Protein AF-A0A819Q2Z8-F1 (afdb_monomer)

Solvent-accessible surface area (backbone atoms only — not comparable to full-atom values): 13669 Å² total; per-residue (Å²): 112,43,66,60,49,43,52,52,51,58,62,72,62,67,62,58,60,47,64,43,64,76,42,29,62,69,57,49,57,57,50,68,69,34,66,70,43,68,73,42,39,45,66,75,62,92,80,49,81,81,29,48,102,70,32,27,73,42,46,36,38,30,67,89,55,54,68,78,45,76,47,77,45,77,41,90,79,49,89,82,66,32,40,43,40,34,36,34,31,49,78,53,101,86,43,43,37,34,43,30,28,36,47,38,52,61,76,99,30,67,70,51,32,48,54,48,50,53,49,49,50,66,59,60,54,72,56,96,39,33,31,38,45,32,34,40,53,52,52,29,77,84,41,75,61,38,56,62,50,46,70,75,37,78,72,49,42,56,48,61,55,74,75,62,37,86,88,55,80,63,62,22,31,35,31,82,78,38,61,63,52,29,88,83,44,99,59,88,50,73,31,26,28,55,48,49,34,40,32,54,91,52,54,41,78,80,46,73,46,80,36,65,84,56,59,74,44,91,51,82,92,66,34,42,38,49,50,80,50,37,47,78,52,73,42,72,45,72,57,127

Structure (mmCIF, N/CA/C/O backbone):
data_AF-A0A819Q2Z8-F1
#
_entry.id   AF-A0A819Q2Z8-F1
#
loop_
_atom_site.group_PDB
_atom_site.id
_atom_site.type_symbol
_atom_site.label_atom_id
_atom_site.label_alt_id
_atom_site.label_comp_id
_atom_site.label_asym_id
_atom_site.label_entity_id
_atom_site.label_seq_id
_atom_site.pdbx_PDB_ins_code
_atom_site.Cartn_x
_atom_site.Cartn_y
_atom_site.Cartn_z
_atom_site.occupancy
_atom_site.B_iso_or_equiv
_atom_site.auth_seq_id
_atom_site.auth_comp_id
_atom_site.auth_asym_id
_atom_site.auth_atom_id
_atom_site.pdbx_PDB_model_num
ATOM 1 N N . MET A 1 1 ? 14.757 15.906 -8.107 1.00 72.94 1 MET A N 1
ATOM 2 C CA . MET A 1 1 ? 14.926 14.488 -7.705 1.00 72.94 1 MET A CA 1
ATOM 3 C C . MET A 1 1 ? 13.555 13.879 -7.450 1.00 72.94 1 MET A C 1
ATOM 5 O O . MET A 1 1 ? 12.712 14.580 -6.901 1.00 72.94 1 MET A O 1
ATOM 9 N N . ARG A 1 2 ? 13.335 12.612 -7.832 1.00 88.56 2 ARG A N 1
ATOM 10 C CA . ARG A 1 2 ? 12.035 11.915 -7.713 1.00 88.56 2 ARG A CA 1
ATOM 11 C C . ARG A 1 2 ? 11.457 11.926 -6.293 1.00 88.56 2 ARG A C 1
ATOM 13 O O . ARG A 1 2 ? 10.280 12.223 -6.122 1.00 88.56 2 ARG A O 1
ATOM 20 N N . SER A 1 3 ? 12.306 11.726 -5.281 1.00 90.50 3 SER A N 1
ATOM 21 C CA . SER A 1 3 ? 11.916 11.754 -3.864 1.00 90.50 3 SER A CA 1
ATOM 22 C C . SER A 1 3 ? 11.240 13.065 -3.448 1.00 90.50 3 SER A C 1
ATOM 24 O O . SER A 1 3 ? 10.231 13.030 -2.757 1.00 90.50 3 SER A O 1
ATOM 26 N N . ASN A 1 4 ? 11.711 14.220 -3.930 1.00 91.31 4 ASN A N 1
ATOM 27 C CA . ASN A 1 4 ? 11.082 15.509 -3.610 1.00 91.31 4 ASN A CA 1
ATOM 28 C C . ASN A 1 4 ? 9.662 15.618 -4.182 1.00 91.31 4 ASN A C 1
ATOM 30 O O . ASN A 1 4 ? 8.782 16.180 -3.534 1.00 91.31 4 ASN A O 1
ATOM 34 N N . SER A 1 5 ? 9.434 15.088 -5.388 1.00 93.38 5 SER A N 1
ATOM 35 C CA . SER A 1 5 ? 8.095 15.070 -5.977 1.00 93.38 5 SER A CA 1
ATOM 36 C C . SER A 1 5 ? 7.171 14.131 -5.206 1.00 93.38 5 SER A C 1
ATOM 38 O O . SER A 1 5 ? 6.073 14.546 -4.838 1.00 93.38 5 SER A O 1
ATOM 40 N N . LEU A 1 6 ? 7.656 12.931 -4.858 1.00 95.56 6 LEU A N 1
ATOM 41 C CA . LEU A 1 6 ? 6.947 12.005 -3.975 1.00 95.56 6 LEU A CA 1
ATOM 42 C C . LEU A 1 6 ? 6.542 12.701 -2.669 1.00 95.56 6 LEU A C 1
ATOM 44 O O . LEU A 1 6 ? 5.364 12.733 -2.339 1.00 95.56 6 LEU A O 1
ATOM 48 N N . PHE A 1 7 ? 7.478 13.334 -1.956 1.00 96.81 7 PHE A N 1
ATOM 49 C CA . PHE A 1 7 ? 7.171 14.019 -0.695 1.00 96.81 7 PHE A CA 1
ATOM 50 C C . PHE A 1 7 ? 6.174 15.167 -0.873 1.00 96.81 7 PHE A C 1
ATOM 52 O O . PHE A 1 7 ? 5.318 15.363 -0.014 1.00 96.81 7 PHE A O 1
ATOM 59 N N . GLY A 1 8 ? 6.233 15.891 -1.994 1.00 96.50 8 GLY A N 1
ATOM 60 C CA . GLY A 1 8 ? 5.242 16.907 -2.343 1.00 96.50 8 GLY A CA 1
ATOM 61 C C . GLY A 1 8 ? 3.836 16.329 -2.526 1.00 96.50 8 GLY A C 1
ATOM 62 O O . GLY A 1 8 ? 2.875 16.910 -2.026 1.00 96.50 8 GLY A O 1
ATOM 63 N N . ILE A 1 9 ? 3.717 15.177 -3.193 1.00 96.81 9 ILE A N 1
ATOM 64 C CA . ILE A 1 9 ? 2.448 14.453 -3.366 1.00 96.81 9 ILE A CA 1
ATOM 65 C C . ILE A 1 9 ? 1.923 13.971 -2.013 1.00 96.81 9 ILE A C 1
ATOM 67 O O . ILE A 1 9 ? 0.775 14.253 -1.674 1.00 96.81 9 ILE A O 1
ATOM 71 N N . LEU A 1 10 ? 2.770 13.319 -1.207 1.00 97.56 10 LEU A N 1
ATOM 72 C CA . LEU A 1 10 ? 2.393 12.850 0.129 1.00 97.56 10 LEU A CA 1
ATOM 73 C C . LEU A 1 10 ? 1.911 14.012 1.000 1.00 97.56 10 LEU A C 1
ATOM 75 O O . LEU A 1 10 ? 0.863 13.911 1.635 1.00 97.56 10 LEU A O 1
ATOM 79 N N . ASN A 1 11 ? 2.627 15.141 0.978 1.00 97.62 11 ASN A N 1
ATOM 80 C CA . ASN A 1 11 ? 2.269 16.304 1.776 1.00 97.62 11 ASN A CA 1
ATOM 81 C C . ASN A 1 11 ? 0.889 16.863 1.390 1.00 97.62 11 ASN A C 1
ATOM 83 O O . ASN A 1 11 ? 0.047 17.052 2.269 1.00 97.62 11 ASN A O 1
ATOM 87 N N . LYS A 1 12 ? 0.657 17.060 0.082 1.00 97.06 12 LYS A N 1
ATOM 88 C CA . LYS A 1 12 ? -0.600 17.579 -0.484 1.00 97.06 12 LYS A CA 1
ATOM 89 C C . LYS A 1 12 ? -1.784 16.624 -0.343 1.00 97.06 12 LYS A C 1
ATOM 91 O O . LYS A 1 12 ? -2.914 17.088 -0.365 1.00 97.06 12 LYS A O 1
ATOM 96 N N . SER A 1 13 ? -1.540 15.317 -0.237 1.00 95.81 13 SER A N 1
ATOM 97 C CA . SER A 1 13 ? -2.615 14.325 -0.112 1.00 95.81 13 SER A CA 1
ATOM 98 C C . SER A 1 13 ? -3.400 14.448 1.195 1.00 95.81 13 SER A C 1
ATOM 100 O O . SER A 1 13 ? -4.538 13.997 1.256 1.00 95.81 13 SER A O 1
ATOM 102 N N . GLU A 1 14 ? -2.770 14.999 2.243 1.00 95.19 14 GLU A N 1
ATOM 103 C CA . GLU A 1 14 ? -3.307 15.088 3.610 1.00 95.19 14 GLU A CA 1
ATOM 104 C C . GLU A 1 14 ? -3.855 13.761 4.174 1.00 95.19 14 GLU A C 1
ATOM 106 O O . GLU A 1 14 ? -4.620 13.747 5.141 1.00 95.19 14 GLU A O 1
ATOM 111 N N . ALA A 1 15 ? -3.441 12.626 3.599 1.00 97.94 15 ALA A N 1
ATOM 112 C CA . ALA A 1 15 ? -3.937 11.308 3.962 1.00 97.94 15 ALA A CA 1
ATOM 113 C C . ALA A 1 15 ? -3.597 10.977 5.419 1.00 97.94 15 ALA A C 1
ATOM 115 O O . ALA A 1 15 ? -2.467 11.168 5.865 1.00 97.94 15 ALA A O 1
ATOM 116 N N . GLN A 1 16 ? -4.552 10.442 6.179 1.00 97.69 16 GLN A N 1
ATOM 117 C CA . GLN A 1 16 ? -4.312 10.116 7.589 1.00 97.69 16 GLN A CA 1
ATOM 118 C C . GLN A 1 16 ? -3.457 8.858 7.773 1.00 97.69 16 GLN A C 1
ATOM 120 O O . GLN A 1 16 ? -2.830 8.705 8.816 1.00 97.69 16 GLN A O 1
ATOM 125 N N . VAL A 1 17 ? -3.422 7.969 6.782 1.00 98.56 17 VAL A N 1
ATOM 126 C CA . VAL A 1 17 ? -2.586 6.766 6.773 1.00 98.56 17 VAL A CA 1
ATOM 127 C C . VAL A 1 17 ? -2.004 6.604 5.374 1.00 98.56 17 VAL A C 1
ATOM 129 O O . VAL A 1 17 ? -2.723 6.778 4.393 1.00 98.56 17 VAL A O 1
ATOM 132 N N . ILE A 1 18 ? -0.708 6.304 5.274 1.00 98.81 18 ILE A N 1
ATOM 133 C CA . ILE A 1 18 ? 0.010 6.183 3.996 1.00 98.81 18 ILE A CA 1
ATOM 134 C C . ILE A 1 18 ? 0.830 4.895 4.014 1.00 98.81 18 ILE A C 1
ATOM 136 O O . ILE A 1 18 ? 1.656 4.704 4.904 1.00 98.81 18 ILE A O 1
ATOM 140 N N . GLY A 1 19 ? 0.618 4.027 3.025 1.00 98.69 19 GLY A N 1
ATOM 141 C CA . GLY A 1 19 ? 1.443 2.845 2.781 1.00 98.69 19 GLY A CA 1
ATOM 142 C C . GLY A 1 19 ? 2.439 3.116 1.660 1.00 98.69 19 GLY A C 1
ATOM 143 O O . GLY A 1 19 ? 2.033 3.530 0.579 1.00 98.69 19 GLY A O 1
ATOM 144 N N . LEU A 1 20 ? 3.726 2.885 1.910 1.00 98.56 20 LEU A N 1
ATOM 145 C CA . LEU A 1 20 ? 4.800 3.043 0.928 1.00 98.56 20 LEU A CA 1
ATOM 146 C C . LEU A 1 20 ? 5.509 1.706 0.723 1.00 98.56 20 LEU A C 1
ATOM 148 O O . LEU A 1 20 ? 5.889 1.051 1.697 1.00 98.56 20 LEU A O 1
ATOM 152 N N . GLN A 1 21 ? 5.721 1.328 -0.533 1.00 98.44 21 GLN A N 1
ATOM 153 C CA . GLN A 1 21 ? 6.443 0.124 -0.936 1.00 98.44 21 GLN A CA 1
ATOM 154 C C . GLN A 1 21 ? 7.798 0.506 -1.546 1.00 98.44 21 GLN A C 1
ATOM 156 O O . GLN A 1 21 ? 8.053 1.672 -1.839 1.00 98.44 21 GLN A O 1
ATOM 161 N N . GLU A 1 22 ? 8.697 -0.474 -1.656 1.00 97.31 22 GLU A N 1
ATOM 162 C CA . GLU A 1 22 ? 10.056 -0.308 -2.203 1.00 97.31 22 GLU A CA 1
ATOM 163 C C . GLU A 1 22 ? 10.886 0.825 -1.571 1.00 97.31 22 GLU A C 1
ATOM 165 O O . GLU A 1 22 ? 11.798 1.402 -2.170 1.00 97.31 22 GLU A O 1
ATOM 170 N N . MET A 1 23 ? 10.619 1.129 -0.302 1.00 97.81 23 MET A N 1
ATOM 171 C CA . MET A 1 23 ? 11.372 2.141 0.422 1.00 97.81 23 MET A CA 1
ATOM 172 C C . MET A 1 23 ? 12.798 1.648 0.649 1.00 97.81 23 MET A C 1
ATOM 174 O O . MET A 1 23 ? 13.021 0.597 1.244 1.00 97.81 23 MET A O 1
ATOM 178 N N . THR A 1 24 ? 13.782 2.429 0.210 1.00 97.06 24 THR A N 1
ATOM 179 C CA . THR A 1 24 ? 15.197 2.186 0.526 1.00 97.06 24 THR A CA 1
ATOM 180 C C . THR A 1 24 ? 15.600 2.970 1.771 1.00 97.06 24 THR A C 1
ATOM 182 O O . THR A 1 24 ? 15.011 4.009 2.083 1.00 97.06 24 THR A O 1
ATOM 185 N N . LYS A 1 25 ? 16.664 2.541 2.463 1.00 96.69 25 LYS A N 1
ATOM 186 C CA . LYS A 1 25 ? 17.194 3.266 3.638 1.00 96.69 25 LYS A CA 1
ATOM 187 C C . LYS A 1 25 ? 17.550 4.726 3.326 1.00 96.69 25 LYS A C 1
ATOM 189 O O . LYS A 1 25 ? 17.381 5.600 4.173 1.00 96.69 25 LYS A O 1
ATOM 194 N N . ASN A 1 26 ? 17.998 5.010 2.101 1.00 96.19 26 ASN A N 1
ATOM 195 C CA . ASN A 1 26 ? 18.310 6.371 1.669 1.00 96.19 26 ASN A CA 1
ATOM 196 C C . ASN A 1 26 ? 17.051 7.246 1.535 1.00 96.19 26 ASN A C 1
ATOM 198 O O . ASN A 1 26 ? 17.040 8.383 2.004 1.00 96.19 26 ASN A O 1
ATOM 202 N N . ILE A 1 27 ? 15.982 6.721 0.923 1.00 96.81 27 ILE A N 1
ATOM 203 C CA . ILE A 1 27 ? 14.714 7.457 0.799 1.00 96.81 27 ILE A CA 1
ATOM 204 C C . ILE A 1 27 ? 14.068 7.615 2.178 1.00 96.81 27 ILE A C 1
ATOM 206 O O . ILE A 1 27 ? 13.604 8.707 2.493 1.00 96.81 27 ILE A O 1
ATOM 210 N N . LEU A 1 28 ? 14.110 6.582 3.030 1.00 97.88 28 LEU A N 1
ATOM 211 C CA . LEU A 1 28 ? 13.631 6.660 4.412 1.00 97.88 28 LEU A CA 1
ATOM 212 C C . LEU A 1 28 ? 14.336 7.784 5.182 1.00 97.88 28 LEU A C 1
ATOM 214 O O . LEU A 1 28 ? 13.671 8.619 5.787 1.00 97.88 28 LEU A O 1
ATOM 218 N N . LYS A 1 29 ? 15.669 7.879 5.088 1.00 97.31 29 LYS A N 1
ATOM 219 C CA . LYS A 1 29 ? 16.428 8.970 5.715 1.00 97.31 29 LYS A CA 1
ATOM 220 C C . LYS A 1 29 ? 15.954 10.351 5.246 1.00 97.31 29 LYS A C 1
ATOM 222 O O . LYS A 1 29 ? 15.821 11.243 6.072 1.00 97.31 29 LYS A O 1
ATOM 227 N N . GLN A 1 30 ? 15.677 10.528 3.953 1.00 97.88 30 GLN A N 1
ATOM 228 C CA . GLN A 1 30 ? 15.156 11.794 3.413 1.00 97.88 30 GLN A CA 1
ATOM 229 C C . GLN A 1 30 ? 13.702 12.068 3.827 1.00 97.88 30 GLN A C 1
ATOM 231 O O . GLN A 1 30 ? 13.330 13.222 4.035 1.00 97.88 30 GLN A O 1
ATOM 236 N N . LEU A 1 31 ? 12.873 11.028 3.946 1.00 98.06 31 LEU A N 1
ATOM 237 C CA . LEU A 1 31 ? 11.488 11.139 4.403 1.00 98.06 31 LEU A CA 1
ATOM 238 C C . LEU A 1 31 ? 11.441 11.624 5.859 1.00 98.06 31 LEU A C 1
ATOM 240 O O . LEU A 1 31 ? 10.675 12.525 6.190 1.00 98.06 31 LEU A O 1
ATOM 244 N N . LEU A 1 32 ? 12.317 11.083 6.710 1.00 98.06 32 LEU A N 1
ATOM 245 C CA . LEU A 1 32 ? 12.408 11.432 8.130 1.00 98.06 32 LEU A CA 1
ATOM 246 C C . LEU A 1 32 ? 12.836 12.882 8.382 1.00 98.06 32 LEU A C 1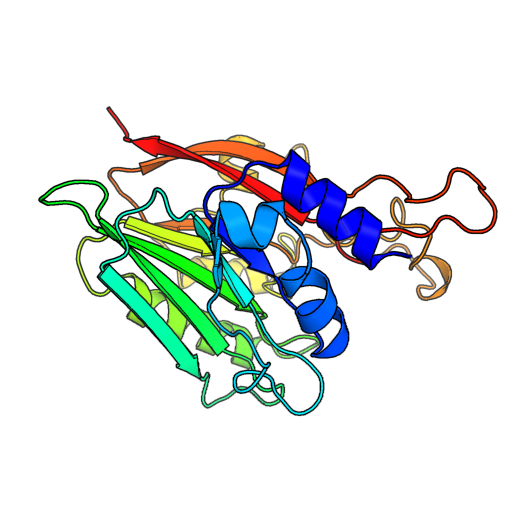
ATOM 248 O O . LEU A 1 32 ? 12.568 13.413 9.458 1.00 98.06 32 LEU A O 1
ATOM 252 N N . THR A 1 33 ? 13.473 13.547 7.414 1.00 97.75 33 THR A N 1
ATOM 253 C CA . THR A 1 33 ? 13.835 14.969 7.529 1.00 97.75 33 THR A CA 1
ATOM 254 C C . THR A 1 33 ? 12.721 15.918 7.090 1.00 97.75 33 THR A C 1
ATOM 256 O O . THR A 1 33 ? 12.894 17.127 7.204 1.00 97.75 33 THR A O 1
ATOM 259 N N . GLN A 1 34 ? 11.604 15.420 6.547 1.00 98.12 34 GLN A N 1
ATOM 260 C CA . GLN A 1 34 ? 10.522 16.287 6.077 1.00 98.12 34 GLN A CA 1
ATOM 261 C C . GLN A 1 34 ? 9.709 16.838 7.266 1.00 98.12 34 GLN A C 1
ATOM 263 O O . GLN A 1 34 ? 9.204 16.036 8.057 1.00 98.12 34 GLN A O 1
ATOM 268 N N . PRO A 1 35 ? 9.495 18.167 7.381 1.00 98.12 35 PRO A N 1
ATOM 269 C CA . PRO A 1 35 ? 8.763 18.755 8.510 1.00 98.12 35 PRO A CA 1
ATOM 270 C C . PRO A 1 35 ? 7.358 18.172 8.689 1.00 98.12 35 PRO A C 1
ATOM 272 O O . PRO A 1 35 ? 7.008 17.708 9.770 1.00 98.12 35 PRO A O 1
ATOM 275 N N . PHE A 1 36 ? 6.592 18.054 7.598 1.00 98.00 36 PHE A N 1
ATOM 276 C CA . PHE A 1 36 ? 5.227 17.520 7.657 1.00 98.00 36 PHE A CA 1
ATOM 277 C C . PHE A 1 36 ? 5.166 16.060 8.136 1.00 98.00 36 PHE A C 1
ATOM 279 O O . PHE A 1 36 ? 4.141 15.640 8.671 1.00 98.00 36 PHE A O 1
ATOM 286 N N . ILE A 1 37 ? 6.234 15.279 7.929 1.00 98.25 37 ILE A N 1
ATOM 287 C CA . ILE A 1 37 ? 6.327 13.898 8.413 1.00 98.25 37 ILE A CA 1
ATOM 288 C C . ILE A 1 37 ? 6.493 13.905 9.929 1.00 98.25 37 ILE A C 1
ATOM 290 O O . ILE A 1 37 ? 5.719 13.259 10.634 1.00 98.25 37 ILE A O 1
ATOM 294 N N . GLN A 1 38 ? 7.448 14.694 10.427 1.00 98.19 38 GLN A N 1
ATOM 295 C CA . GLN A 1 38 ? 7.719 14.834 11.858 1.00 98.19 38 GLN A CA 1
ATOM 296 C C . GLN A 1 38 ? 6.520 15.414 12.616 1.00 98.19 38 GLN A C 1
ATOM 298 O O . GLN A 1 38 ? 6.234 14.996 13.738 1.00 98.19 38 GLN A O 1
ATOM 303 N N . GLU A 1 39 ? 5.794 16.347 12.009 1.00 97.94 39 GLU A N 1
ATOM 304 C CA . GLU A 1 39 ? 4.639 17.005 12.616 1.00 97.94 39 GLU A CA 1
ATOM 305 C C . GLU A 1 39 ? 3.397 16.112 12.629 1.00 97.94 39 GLU A C 1
ATOM 307 O O . GLU A 1 39 ? 2.706 16.051 13.647 1.00 97.94 39 GLU A O 1
ATOM 312 N N . ARG A 1 40 ? 3.107 15.396 11.532 1.00 98.38 40 ARG A N 1
ATOM 313 C CA . ARG A 1 40 ? 1.794 14.757 11.338 1.00 98.38 40 ARG A CA 1
ATOM 314 C C . ARG A 1 40 ? 1.758 13.251 11.564 1.00 98.38 40 ARG A C 1
ATOM 316 O O . ARG A 1 40 ? 0.666 12.748 11.820 1.00 98.38 40 ARG A O 1
ATOM 323 N N . TYR A 1 41 ? 2.880 12.529 11.507 1.00 98.62 41 TYR A N 1
ATOM 324 C CA . TYR A 1 41 ? 2.854 11.060 11.448 1.00 98.62 41 TYR A CA 1
ATOM 325 C C . TYR A 1 41 ? 3.725 10.365 12.503 1.00 98.62 41 TYR A C 1
ATOM 327 O O . TYR A 1 41 ? 4.825 10.802 12.837 1.00 98.62 41 TYR A O 1
ATOM 335 N N . TYR A 1 42 ? 3.221 9.238 12.999 1.00 98.00 42 TYR A N 1
ATOM 336 C CA . TYR A 1 42 ? 4.023 8.109 13.460 1.00 98.00 42 TYR A CA 1
ATOM 337 C C . TYR A 1 42 ? 4.448 7.259 12.255 1.00 98.00 42 TYR A C 1
ATOM 339 O O . TYR A 1 42 ? 3.785 7.270 11.217 1.00 98.00 42 TYR A O 1
ATOM 347 N N . ILE A 1 43 ? 5.550 6.520 12.385 1.00 97.75 43 ILE A N 1
ATOM 348 C CA . ILE A 1 43 ? 6.171 5.768 11.285 1.00 97.75 43 ILE A CA 1
ATOM 349 C C . ILE A 1 43 ? 6.494 4.361 11.772 1.00 97.75 43 ILE A C 1
ATOM 351 O O . ILE A 1 43 ? 7.033 4.206 12.867 1.00 97.75 43 ILE A O 1
ATOM 355 N N . SER A 1 44 ? 6.187 3.346 10.963 1.00 97.69 44 SER A N 1
ATOM 356 C CA . SER A 1 44 ? 6.374 1.941 11.343 1.00 97.69 44 SER A CA 1
ATOM 357 C C . SER A 1 44 ? 7.831 1.495 11.487 1.00 97.69 44 SER A C 1
ATOM 359 O O . SER A 1 44 ? 8.098 0.516 12.177 1.00 97.69 44 SER A O 1
ATOM 361 N N . ASP A 1 45 ? 8.765 2.181 10.828 1.00 96.69 45 ASP A N 1
ATOM 362 C CA . ASP A 1 45 ? 10.204 1.926 10.909 1.00 96.69 45 ASP A CA 1
ATOM 363 C C . ASP A 1 45 ? 10.983 3.227 10.645 1.00 96.69 45 ASP A C 1
ATOM 365 O O . ASP A 1 45 ? 10.711 3.944 9.682 1.00 96.69 45 ASP A O 1
ATOM 369 N N . VAL A 1 46 ? 11.943 3.540 11.515 1.00 95.94 46 VAL A N 1
ATOM 370 C CA . VAL A 1 46 ? 12.733 4.784 11.494 1.00 95.94 46 VAL A CA 1
ATOM 371 C C . VAL A 1 46 ? 14.190 4.577 11.075 1.00 95.94 46 VAL A C 1
ATOM 373 O O . VAL A 1 46 ? 14.909 5.554 10.880 1.00 95.94 46 VAL A O 1
ATOM 376 N N . ASP A 1 47 ? 14.657 3.338 10.926 1.00 94.25 47 ASP A N 1
ATOM 377 C CA . ASP A 1 47 ? 16.043 3.046 10.535 1.00 94.25 47 ASP A CA 1
ATOM 378 C C . ASP A 1 47 ? 16.189 1.900 9.516 1.00 94.25 47 ASP A C 1
ATOM 380 O O . ASP A 1 47 ? 17.298 1.569 9.081 1.00 94.25 47 ASP A O 1
ATOM 384 N N . GLY A 1 48 ? 15.066 1.351 9.052 1.00 94.88 48 GLY A N 1
ATOM 385 C CA . GLY A 1 48 ? 15.005 0.322 8.022 1.00 94.88 48 GLY A CA 1
ATOM 386 C C . GLY A 1 48 ? 15.435 -1.050 8.536 1.00 94.88 48 GLY A C 1
ATOM 387 O O . GLY A 1 48 ? 15.974 -1.841 7.759 1.00 94.88 48 GLY A O 1
ATOM 388 N N . ARG A 1 49 ? 15.270 -1.337 9.835 1.00 93.75 49 ARG A N 1
ATOM 389 C CA . ARG A 1 49 ? 15.506 -2.678 10.413 1.00 93.75 49 ARG A CA 1
ATOM 390 C C . ARG A 1 49 ? 14.525 -3.721 9.901 1.00 93.75 49 ARG A C 1
ATOM 392 O O . ARG A 1 49 ? 14.856 -4.900 9.865 1.00 93.75 49 ARG A O 1
ATOM 399 N N . THR A 1 50 ? 13.334 -3.288 9.513 1.00 93.88 50 THR A N 1
ATOM 400 C CA . THR A 1 50 ? 12.297 -4.134 8.921 1.00 93.88 50 THR A CA 1
ATOM 401 C C . THR A 1 50 ? 12.468 -4.284 7.411 1.00 93.88 50 THR A C 1
ATOM 403 O O . THR A 1 50 ? 11.660 -4.930 6.757 1.00 93.88 50 THR A O 1
ATOM 406 N N . PHE A 1 51 ? 13.498 -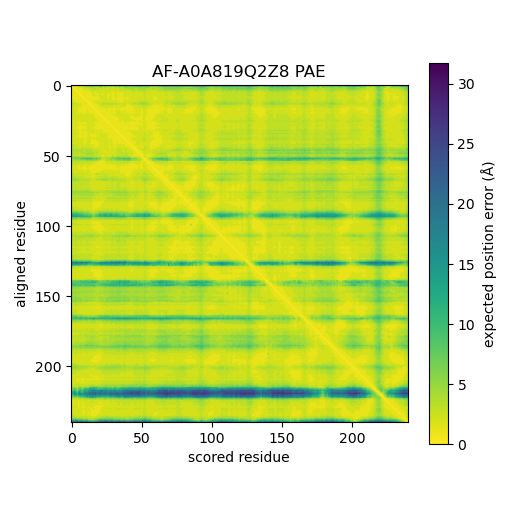3.692 6.807 1.00 94.69 51 PHE A N 1
ATOM 407 C CA . PHE A 1 51 ? 13.744 -3.859 5.378 1.00 94.69 51 PHE A CA 1
ATOM 408 C C . PHE A 1 51 ? 14.487 -5.174 5.135 1.00 94.69 51 PHE A C 1
ATOM 410 O O . PHE A 1 51 ? 15.205 -5.673 6.005 1.00 94.69 51 PHE A O 1
ATOM 417 N N . ASN A 1 52 ? 14.341 -5.734 3.935 1.00 88.81 52 ASN A N 1
ATOM 418 C CA . ASN A 1 52 ? 15.292 -6.736 3.466 1.00 88.81 52 ASN A CA 1
ATOM 419 C C . ASN A 1 52 ? 16.645 -6.049 3.146 1.00 88.81 52 ASN A C 1
ATOM 421 O O . ASN A 1 52 ? 16.872 -4.883 3.483 1.00 88.81 52 ASN A O 1
ATOM 425 N N . SER A 1 53 ? 17.579 -6.753 2.505 1.00 83.81 53 SER A N 1
ATOM 426 C CA . SER A 1 53 ? 18.899 -6.193 2.174 1.00 83.81 53 SER A CA 1
ATOM 427 C C . SER A 1 53 ? 18.855 -4.958 1.257 1.00 83.81 53 SER A C 1
ATOM 429 O O . SER A 1 53 ? 19.850 -4.238 1.178 1.00 83.81 53 SER A O 1
ATOM 431 N N . SER A 1 54 ? 17.733 -4.682 0.584 1.00 90.06 54 SER A N 1
ATOM 432 C CA . SER A 1 54 ? 17.617 -3.634 -0.436 1.00 90.06 54 SER A CA 1
ATOM 433 C C . SER A 1 54 ? 16.465 -2.649 -0.200 1.00 90.06 54 SER A C 1
ATOM 435 O O . SER A 1 54 ? 16.657 -1.445 -0.384 1.00 90.06 54 SER A O 1
ATOM 437 N N . TYR A 1 55 ? 15.290 -3.119 0.224 1.00 96.12 55 TYR A N 1
ATOM 438 C CA . TYR A 1 55 ? 14.078 -2.307 0.361 1.00 96.12 55 TYR A CA 1
ATOM 439 C C . TYR A 1 55 ? 13.106 -2.862 1.413 1.00 96.12 55 TYR A C 1
ATOM 441 O O . TYR A 1 55 ? 13.261 -3.975 1.918 1.00 96.12 55 TYR A O 1
ATOM 449 N N . GLY A 1 56 ? 12.063 -2.099 1.731 1.00 95.81 56 GLY A N 1
ATOM 450 C CA . GLY A 1 56 ? 10.953 -2.580 2.544 1.00 95.81 56 GLY A CA 1
ATOM 451 C C . GLY A 1 56 ? 9.674 -1.778 2.359 1.00 95.81 56 GLY A C 1
ATOM 452 O O . GLY A 1 56 ? 9.520 -1.027 1.395 1.00 95.81 56 GLY A O 1
ATOM 453 N N . VAL A 1 57 ? 8.750 -1.978 3.294 1.00 97.44 57 VAL A N 1
ATOM 454 C CA . VAL A 1 57 ? 7.452 -1.301 3.341 1.00 97.44 57 VAL A CA 1
ATOM 455 C C . VAL A 1 57 ? 7.384 -0.401 4.571 1.00 97.44 57 VAL A C 1
ATOM 457 O O . VAL A 1 57 ? 7.921 -0.740 5.624 1.00 97.44 57 VAL A O 1
ATOM 460 N N . ILE A 1 58 ? 6.731 0.749 4.437 1.00 98.38 58 ILE A N 1
ATOM 461 C CA . ILE A 1 58 ? 6.519 1.715 5.519 1.00 98.38 58 ILE A CA 1
ATOM 462 C C . ILE A 1 58 ? 5.030 2.025 5.623 1.00 98.38 58 ILE A C 1
ATOM 464 O O . ILE A 1 58 ? 4.369 2.257 4.614 1.00 98.38 58 ILE A O 1
ATOM 468 N N . LEU A 1 59 ? 4.525 2.086 6.853 1.00 98.75 59 LEU A N 1
ATOM 469 C CA . LEU A 1 59 ? 3.209 2.619 7.175 1.00 98.75 59 LEU A CA 1
ATOM 470 C C . LEU A 1 59 ? 3.384 3.918 7.973 1.00 98.75 59 LEU A C 1
ATOM 472 O O . LEU A 1 59 ? 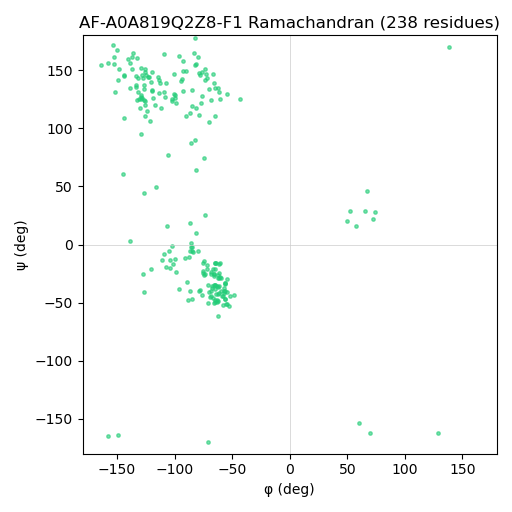3.948 3.911 9.070 1.00 98.75 59 LEU A O 1
ATOM 476 N N . LEU A 1 60 ? 2.915 5.033 7.414 1.00 98.69 60 LEU A N 1
ATOM 477 C CA . LEU A 1 60 ? 2.777 6.307 8.118 1.00 98.69 60 LEU A CA 1
ATOM 478 C C . LEU A 1 60 ? 1.365 6.388 8.688 1.00 98.69 60 LEU A C 1
ATOM 480 O O . LEU A 1 60 ? 0.400 6.138 7.967 1.00 98.69 60 LEU A O 1
ATOM 484 N N . ILE A 1 61 ? 1.237 6.752 9.961 1.00 98.56 61 ILE A N 1
ATOM 485 C CA . ILE A 1 61 ? -0.049 6.791 10.665 1.00 98.56 61 ILE A CA 1
ATOM 486 C C . ILE A 1 61 ? -0.190 8.148 11.340 1.00 98.56 61 ILE A C 1
ATOM 488 O O . ILE A 1 61 ? 0.689 8.571 12.087 1.00 98.56 61 ILE A O 1
ATOM 492 N N . GLY A 1 62 ? -1.275 8.859 11.061 1.00 98.25 62 GLY A N 1
ATOM 493 C CA . GLY A 1 62 ? -1.487 10.214 11.544 1.00 98.25 62 GLY A CA 1
ATOM 494 C C . GLY A 1 62 ? -1.531 10.272 13.070 1.00 98.25 62 GLY A C 1
ATOM 495 O O . GLY A 1 62 ? -2.291 9.541 13.696 1.00 98.25 62 GLY A O 1
ATOM 496 N N . LYS A 1 63 ? -0.783 11.199 13.675 1.00 97.62 63 LYS A N 1
ATOM 497 C CA . LYS A 1 63 ? -0.712 11.389 15.138 1.00 97.62 63 LYS A CA 1
ATOM 498 C C . LYS A 1 63 ? -2.047 11.752 15.792 1.00 97.62 63 LYS A C 1
ATOM 500 O O . LYS A 1 63 ? -2.190 11.657 17.002 1.00 97.62 63 LYS A O 1
ATOM 505 N N . ARG A 1 64 ? -3.016 12.186 14.985 1.00 96.12 64 ARG A N 1
ATOM 506 C CA . ARG A 1 64 ? -4.394 12.481 15.399 1.00 96.12 64 ARG A CA 1
ATOM 507 C C . ARG A 1 64 ? -5.283 11.240 15.549 1.00 96.12 64 ARG A C 1
ATOM 509 O O . ARG A 1 64 ? -6.446 11.398 15.897 1.00 96.12 64 ARG A O 1
ATOM 516 N N . LEU A 1 65 ? -4.793 10.053 15.192 1.00 96.56 65 LEU A N 1
ATOM 517 C CA . LEU A 1 65 ? -5.529 8.793 15.302 1.00 96.56 65 LEU A CA 1
ATOM 518 C C . LEU A 1 65 ? -5.203 8.107 16.634 1.00 96.56 65 LEU A C 1
ATOM 520 O O . LEU A 1 65 ? -4.055 8.138 17.076 1.00 96.56 65 LEU A O 1
ATOM 524 N N . ASP A 1 66 ? -6.199 7.468 17.251 1.00 96.38 66 ASP A N 1
ATOM 525 C CA . ASP A 1 66 ? -6.016 6.675 18.472 1.00 96.38 66 ASP A CA 1
ATOM 526 C C . ASP A 1 66 ? -5.501 5.276 18.107 1.00 96.38 66 ASP A C 1
ATOM 528 O O . ASP A 1 66 ? -6.267 4.362 17.797 1.00 96.38 66 ASP A O 1
ATOM 532 N N . ILE A 1 67 ? -4.176 5.138 18.056 1.00 95.88 67 ILE A N 1
ATOM 533 C CA . ILE A 1 67 ? -3.495 3.897 17.679 1.00 95.88 67 ILE A CA 1
ATOM 534 C C . ILE A 1 67 ? -3.361 3.014 18.916 1.00 95.88 67 ILE A C 1
ATOM 536 O O . ILE A 1 67 ? -2.669 3.371 19.870 1.00 95.88 67 ILE A O 1
ATOM 540 N N . SER A 1 68 ? -3.958 1.825 18.883 1.00 94.38 68 SER A N 1
ATOM 541 C CA . SER A 1 68 ? -3.809 0.845 19.960 1.00 94.38 68 SER A CA 1
ATOM 542 C C . SER A 1 68 ? -2.619 -0.082 19.758 1.00 94.38 68 SER A C 1
ATOM 544 O O . SER A 1 68 ? -2.033 -0.534 20.740 1.00 94.38 68 SER A O 1
ATOM 546 N N . ASN A 1 69 ? -2.277 -0.401 18.507 1.00 96.12 69 ASN A N 1
ATOM 547 C CA . ASN A 1 69 ? -1.209 -1.346 18.210 1.00 96.12 69 ASN A CA 1
ATOM 548 C C . ASN A 1 69 ? -0.641 -1.167 16.793 1.00 96.12 69 ASN A C 1
ATOM 550 O O . ASN A 1 69 ? -1.330 -0.690 15.889 1.00 96.12 69 ASN A O 1
ATOM 554 N N . LEU A 1 70 ? 0.600 -1.609 16.594 1.00 97.56 70 LEU A N 1
ATOM 555 C CA . LEU A 1 70 ? 1.257 -1.731 15.296 1.00 97.56 70 LEU A CA 1
ATOM 556 C C . LEU A 1 70 ? 1.828 -3.141 15.172 1.00 97.56 70 LEU A C 1
ATOM 558 O O . LEU A 1 70 ? 2.603 -3.584 16.015 1.00 97.56 70 LEU A O 1
ATOM 562 N N . ASN A 1 71 ? 1.468 -3.830 14.098 1.00 97.69 71 ASN A N 1
ATOM 563 C CA . ASN A 1 71 ? 1.810 -5.226 13.886 1.00 97.69 71 ASN A CA 1
ATOM 564 C C . ASN A 1 71 ? 2.575 -5.397 12.575 1.00 97.69 71 ASN A C 1
ATOM 566 O O . ASN A 1 71 ? 2.272 -4.746 11.572 1.00 97.69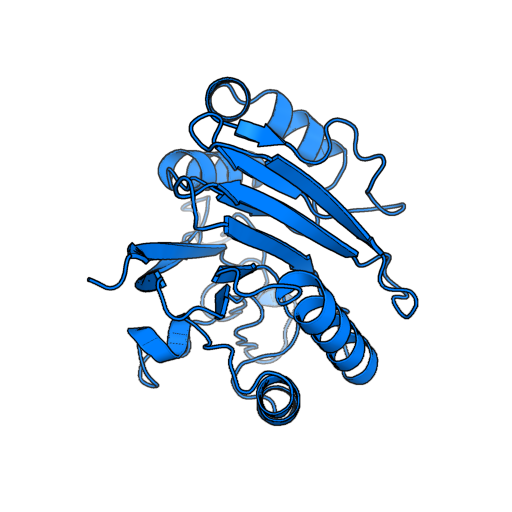 71 ASN A O 1
ATOM 570 N N . LEU A 1 72 ? 3.533 -6.320 12.584 1.00 97.69 72 LEU A N 1
ATOM 571 C CA . LEU A 1 72 ? 4.302 -6.734 11.418 1.00 97.69 72 LEU A CA 1
ATOM 572 C C . LEU A 1 72 ? 4.253 -8.256 11.324 1.00 97.69 72 LEU A C 1
ATOM 574 O O . LEU A 1 72 ? 4.570 -8.946 12.290 1.00 97.69 72 LEU A O 1
ATOM 578 N N . ILE A 1 73 ? 3.849 -8.764 10.164 1.00 97.81 73 ILE A N 1
ATOM 579 C CA . ILE A 1 73 ? 3.722 -10.193 9.890 1.00 97.81 73 ILE A CA 1
ATOM 580 C C . ILE A 1 73 ? 4.562 -10.522 8.662 1.00 97.81 73 ILE A C 1
ATOM 582 O O . ILE A 1 73 ? 4.257 -10.066 7.558 1.00 97.81 73 ILE A O 1
ATOM 586 N N . ASP A 1 74 ? 5.606 -11.324 8.853 1.00 96.88 74 ASP A N 1
ATOM 587 C CA . ASP A 1 74 ? 6.377 -11.878 7.745 1.00 96.88 74 ASP A CA 1
ATOM 588 C C . ASP A 1 74 ? 5.561 -12.951 7.018 1.00 96.88 74 ASP A C 1
ATOM 590 O O . ASP A 1 74 ? 4.830 -13.727 7.640 1.00 96.88 74 ASP A O 1
ATOM 594 N N . PHE A 1 75 ? 5.699 -13.014 5.694 1.00 97.69 75 PHE A N 1
ATOM 595 C CA . PHE A 1 75 ? 5.114 -14.088 4.899 1.00 97.69 75 PHE A CA 1
ATOM 596 C C . PHE A 1 75 ? 6.120 -15.241 4.772 1.00 97.69 75 PHE A C 1
ATOM 598 O O . PHE A 1 75 ? 7.122 -15.077 4.075 1.00 97.69 75 PHE A O 1
ATOM 605 N N . PRO A 1 76 ? 5.890 -16.415 5.390 1.00 95.50 76 PRO A N 1
ATOM 606 C CA . PRO A 1 76 ? 6.889 -17.490 5.425 1.00 95.50 76 PRO A CA 1
ATOM 607 C C . PRO A 1 76 ? 7.291 -18.027 4.044 1.00 95.50 76 PRO A C 1
ATOM 609 O O . PRO A 1 76 ? 8.403 -18.503 3.857 1.00 95.50 76 PRO A O 1
ATOM 612 N N . GLN A 1 77 ? 6.377 -17.950 3.078 1.00 95.06 77 GLN A N 1
ATOM 613 C CA . GLN A 1 77 ? 6.560 -18.383 1.694 1.00 95.06 77 GLN A CA 1
ATOM 614 C C . GLN A 1 77 ? 7.212 -17.325 0.795 1.00 95.06 77 GLN A C 1
ATOM 616 O O . GLN A 1 77 ? 7.450 -17.591 -0.381 1.00 95.06 77 GLN A O 1
ATOM 621 N N . SER A 1 78 ? 7.430 -16.109 1.303 1.00 96.19 78 SER A N 1
ATOM 622 C CA . SER A 1 78 ? 8.021 -15.032 0.517 1.00 96.19 78 SER A CA 1
ATOM 623 C C . SER A 1 78 ? 9.494 -15.315 0.234 1.00 96.19 78 SER A C 1
ATOM 625 O O . SER A 1 78 ? 10.278 -15.542 1.153 1.00 96.19 78 SER A O 1
ATOM 627 N N . THR A 1 79 ? 9.905 -15.122 -1.016 1.00 95.44 79 THR A N 1
ATOM 628 C CA . THR A 1 79 ? 11.321 -15.153 -1.421 1.00 95.44 79 THR A CA 1
ATOM 629 C C . THR A 1 79 ? 11.923 -13.756 -1.567 1.00 95.44 79 THR A C 1
ATOM 631 O O . THR A 1 79 ? 13.140 -13.601 -1.607 1.00 95.44 79 THR A O 1
ATOM 634 N N . MET A 1 80 ? 11.080 -12.721 -1.569 1.00 96.06 80 MET A N 1
ATOM 635 C CA . MET A 1 80 ? 11.471 -11.319 -1.749 1.00 96.06 80 MET A CA 1
ATOM 636 C C . MET A 1 80 ? 11.414 -10.486 -0.448 1.00 96.06 80 MET A C 1
ATOM 638 O O . MET A 1 80 ? 11.420 -9.255 -0.479 1.00 96.06 80 MET A O 1
ATOM 642 N N . GLY A 1 81 ? 11.352 -11.138 0.719 1.00 94.19 81 GLY A N 1
ATOM 643 C CA . GLY A 1 81 ? 11.258 -10.481 2.035 1.00 94.19 81 GLY A CA 1
ATOM 644 C C . GLY A 1 81 ? 9.959 -9.693 2.281 1.00 94.19 81 GLY A C 1
ATOM 645 O O . GLY A 1 81 ? 9.979 -8.690 3.004 1.00 94.19 81 GLY A O 1
ATOM 646 N N . ARG A 1 82 ? 8.855 -10.112 1.650 1.00 97.19 82 ARG A N 1
ATOM 647 C CA . ARG A 1 82 ? 7.530 -9.488 1.710 1.00 97.19 82 ARG A CA 1
ATOM 648 C C . ARG A 1 82 ? 6.863 -9.720 3.063 1.00 97.19 82 ARG A C 1
ATOM 650 O O . ARG A 1 82 ? 7.032 -10.762 3.695 1.00 97.19 82 ARG A O 1
ATOM 657 N N . ARG A 1 83 ? 6.084 -8.727 3.485 1.00 97.06 83 ARG A N 1
ATOM 658 C CA . ARG A 1 83 ? 5.425 -8.677 4.792 1.00 97.06 83 ARG A CA 1
ATOM 659 C C . ARG A 1 83 ? 4.150 -7.844 4.737 1.00 97.06 83 ARG A C 1
ATOM 661 O O . ARG A 1 83 ? 3.992 -7.007 3.847 1.00 97.06 83 ARG A O 1
ATOM 668 N N . LEU A 1 84 ? 3.294 -8.043 5.729 1.00 98.44 84 LEU A N 1
ATOM 669 C CA . LEU A 1 84 ? 2.170 -7.174 6.061 1.00 98.44 84 LEU A CA 1
ATOM 670 C C . LEU A 1 84 ? 2.561 -6.288 7.248 1.00 98.44 84 LEU A C 1
ATOM 672 O O . LEU A 1 84 ? 2.984 -6.805 8.281 1.00 98.44 84 LEU A O 1
ATOM 676 N N . ILE A 1 85 ? 2.359 -4.976 7.131 1.00 98.38 85 ILE A N 1
ATOM 677 C CA . ILE A 1 85 ? 2.358 -4.056 8.278 1.00 98.38 85 ILE A CA 1
ATOM 678 C C . ILE A 1 85 ? 0.944 -3.517 8.439 1.00 98.38 85 ILE A C 1
ATOM 680 O O . ILE A 1 85 ? 0.373 -3.036 7.465 1.00 98.38 85 ILE A O 1
ATOM 684 N N . PHE A 1 86 ? 0.378 -3.562 9.643 1.00 98.50 86 PHE A N 1
ATOM 685 C CA . PHE A 1 86 ? -0.925 -2.953 9.903 1.00 98.50 86 PHE A CA 1
ATOM 686 C C . PHE A 1 86 ? -1.018 -2.328 11.289 1.00 98.50 86 PHE A C 1
ATOM 688 O O . PHE A 1 86 ? -0.452 -2.827 12.262 1.00 98.50 86 PHE A O 1
ATOM 695 N N . ALA A 1 87 ? -1.757 -1.228 11.362 1.00 98.12 87 ALA A N 1
ATOM 696 C CA . ALA A 1 87 ? -2.096 -0.548 12.595 1.00 98.12 87 ALA A CA 1
ATOM 697 C C . ALA A 1 87 ? -3.518 -0.906 13.023 1.00 98.12 87 ALA A C 1
ATOM 699 O O . ALA A 1 87 ? -4.403 -1.101 12.187 1.00 98.12 87 ALA A O 1
ATOM 700 N N . GLU A 1 88 ? -3.726 -0.959 14.330 1.00 97.38 88 GLU A N 1
ATOM 701 C CA . GLU A 1 88 ? -5.043 -1.019 14.947 1.00 97.38 88 GLU A CA 1
ATOM 702 C C . GLU A 1 88 ? -5.391 0.376 15.473 1.00 97.38 88 GLU A C 1
ATOM 704 O O . GLU A 1 88 ? -4.622 0.967 16.234 1.00 97.38 88 GLU A O 1
ATOM 709 N N . ILE A 1 89 ? -6.521 0.914 15.022 1.00 96.25 89 ILE A N 1
ATOM 710 C CA . ILE A 1 89 ? -6.955 2.289 15.266 1.00 96.25 89 ILE A CA 1
ATOM 711 C C . ILE A 1 89 ? -8.355 2.248 15.861 1.00 96.25 89 ILE A C 1
ATOM 713 O O . ILE A 1 89 ? -9.269 1.690 15.258 1.00 96.25 89 ILE A O 1
ATOM 717 N N . LYS A 1 90 ? -8.543 2.839 17.036 1.00 94.75 90 LYS A N 1
ATOM 718 C CA . LYS A 1 90 ? -9.866 2.953 17.653 1.00 94.75 90 LYS A CA 1
ATOM 719 C C . LYS A 1 90 ? -10.645 4.062 16.954 1.00 94.75 90 LYS A C 1
ATOM 721 O O . LYS A 1 90 ? -10.185 5.203 16.905 1.00 94.75 90 LYS A O 1
ATOM 726 N N . LEU A 1 91 ? -11.802 3.719 16.391 1.00 89.44 91 LEU A N 1
ATOM 727 C CA . LEU A 1 91 ? -12.717 4.700 15.803 1.00 89.44 91 LEU A CA 1
ATOM 728 C C . LEU A 1 91 ? -13.651 5.273 16.870 1.00 89.44 91 LEU A C 1
ATOM 730 O O . LEU A 1 91 ? -13.885 6.479 16.904 1.00 89.44 91 LEU A O 1
ATOM 734 N N . ASP A 1 92 ? -14.119 4.413 17.773 1.00 84.81 92 ASP A N 1
ATOM 735 C CA . ASP A 1 92 ? -14.840 4.779 18.987 1.00 84.81 92 ASP A CA 1
ATOM 736 C C . ASP A 1 92 ? -14.571 3.754 20.111 1.00 84.81 92 ASP A C 1
ATOM 738 O O . ASP A 1 92 ? -13.600 2.998 20.060 1.00 84.81 92 ASP A O 1
ATOM 742 N N . GLN A 1 93 ? -15.392 3.746 21.168 1.00 82.12 93 GLN A N 1
ATOM 743 C CA . GLN A 1 93 ? -15.229 2.826 22.304 1.00 82.12 93 GLN A CA 1
ATOM 744 C C . GLN A 1 93 ? -15.460 1.347 21.944 1.00 82.12 93 GLN A C 1
ATOM 746 O O . GLN A 1 93 ? -15.019 0.465 22.680 1.00 82.12 93 GLN A O 1
ATOM 751 N N . SER A 1 94 ? -16.165 1.079 20.848 1.00 83.12 94 SER A N 1
ATOM 752 C CA . SER A 1 94 ? -16.650 -0.236 20.429 1.00 83.12 94 SER A CA 1
ATOM 753 C C . SER A 1 94 ? -16.133 -0.684 19.061 1.00 83.12 94 SER A C 1
ATOM 755 O O . SER A 1 94 ? -16.109 -1.886 18.795 1.00 83.12 94 SER A O 1
ATOM 757 N N . GLU A 1 95 ? -15.687 0.246 18.214 1.00 88.56 95 GLU A N 1
ATOM 758 C CA . GLU A 1 95 ? -15.208 -0.042 16.867 1.00 88.56 95 GLU A CA 1
ATOM 759 C C . GLU A 1 95 ? -13.688 0.123 16.732 1.00 88.56 95 GLU A C 1
ATOM 761 O O . GLU A 1 95 ? -13.101 1.173 17.014 1.00 88.56 95 GLU A O 1
ATOM 766 N N . LEU A 1 96 ? -13.057 -0.939 16.225 1.00 93.31 96 LEU A N 1
ATOM 767 C CA . LEU A 1 96 ? -11.649 -0.982 15.855 1.00 93.31 96 LEU A CA 1
ATOM 768 C C . LEU A 1 96 ? -11.523 -1.048 14.329 1.00 93.31 96 LEU A C 1
ATOM 770 O O . LEU A 1 96 ? -12.135 -1.903 13.688 1.00 93.31 96 LEU A O 1
ATOM 774 N N . LEU A 1 97 ? -10.677 -0.190 13.768 1.00 96.12 97 LEU A N 1
ATOM 775 C CA . LEU A 1 97 ? -10.237 -0.229 12.380 1.00 96.12 97 LEU A CA 1
ATOM 776 C C . LEU A 1 97 ? -8.829 -0.815 12.301 1.00 96.12 97 LEU A C 1
ATOM 778 O O . LEU A 1 97 ? -7.892 -0.302 12.911 1.00 96.12 97 LEU A O 1
ATOM 782 N N . ARG A 1 98 ? -8.655 -1.856 11.489 1.00 97.81 98 ARG A N 1
ATOM 783 C CA . ARG A 1 98 ? -7.337 -2.341 11.080 1.00 97.81 98 ARG A CA 1
ATOM 784 C C . ARG A 1 98 ? -6.994 -1.799 9.710 1.00 97.81 98 ARG A C 1
ATOM 786 O O . ARG A 1 98 ? -7.712 -2.052 8.750 1.00 97.81 98 ARG A O 1
ATOM 793 N N . ILE A 1 99 ? -5.887 -1.080 9.602 1.00 98.19 99 ILE A N 1
ATOM 794 C CA . ILE A 1 99 ? -5.424 -0.540 8.325 1.00 98.19 99 ILE A CA 1
ATOM 795 C C . ILE A 1 99 ? -3.986 -0.955 8.067 1.00 98.19 99 ILE A C 1
ATOM 797 O O . ILE A 1 99 ? -3.108 -0.731 8.901 1.00 98.19 99 ILE A O 1
ATOM 801 N N . GLY A 1 100 ? -3.749 -1.595 6.926 1.00 98.06 100 GLY A N 1
ATOM 802 C CA . GLY A 1 100 ? -2.456 -2.190 6.619 1.00 98.06 100 GLY A CA 1
ATOM 803 C C . GLY A 1 10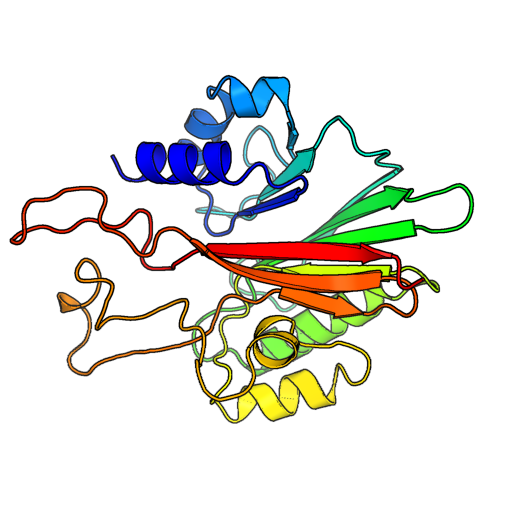0 ? -1.971 -1.952 5.206 1.00 98.06 100 GLY A C 1
ATOM 804 O O . GLY A 1 100 ? -2.745 -1.630 4.305 1.00 98.06 100 GLY A O 1
ATOM 805 N N . THR A 1 101 ? -0.667 -2.147 5.029 1.00 98.75 101 THR A N 1
ATOM 806 C CA . THR A 1 101 ? -0.005 -2.124 3.734 1.00 98.75 101 THR A CA 1
ATOM 807 C C . THR A 1 101 ? 0.785 -3.397 3.452 1.00 98.75 101 THR A C 1
ATOM 809 O O . THR A 1 101 ? 1.354 -4.008 4.363 1.00 98.75 101 THR A O 1
ATOM 812 N N . VAL A 1 102 ? 0.813 -3.787 2.178 1.00 98.62 102 VAL A N 1
ATOM 813 C CA . VAL A 1 102 ? 1.587 -4.912 1.644 1.00 98.62 102 VAL A CA 1
ATOM 814 C C . VAL A 1 102 ? 2.352 -4.507 0.386 1.00 98.62 102 VAL A C 1
ATOM 816 O O . VAL A 1 102 ? 2.020 -3.533 -0.285 1.00 98.62 102 VAL A O 1
ATOM 819 N N . HIS A 1 103 ? 3.366 -5.304 0.066 1.00 98.50 103 HIS A N 1
ATOM 820 C CA . HIS A 1 103 ? 3.938 -5.415 -1.270 1.00 98.50 103 HIS A CA 1
ATOM 821 C C . HIS A 1 103 ? 3.981 -6.916 -1.596 1.00 98.50 103 HIS A C 1
ATOM 823 O O . HIS A 1 103 ? 4.889 -7.620 -1.146 1.00 98.50 103 HIS A O 1
ATOM 829 N N . LEU A 1 104 ? 2.961 -7.436 -2.282 1.00 98.31 104 LEU A N 1
ATOM 830 C CA . LEU A 1 104 ? 2.801 -8.876 -2.549 1.00 98.31 104 LEU A CA 1
ATOM 831 C C . LEU A 1 104 ? 3.779 -9.367 -3.614 1.00 98.31 104 LEU A C 1
ATOM 833 O O . LEU A 1 104 ? 4.146 -8.582 -4.479 1.00 98.31 104 LEU A O 1
ATOM 837 N N . GLU A 1 105 ? 4.187 -10.639 -3.560 1.00 98.06 105 GLU A N 1
ATOM 838 C CA . GLU A 1 105 ? 5.241 -11.230 -4.403 1.00 98.06 105 GLU A CA 1
ATOM 839 C C . GLU A 1 105 ? 5.130 -10.797 -5.877 1.00 98.06 105 GLU A C 1
ATOM 841 O O . GLU A 1 105 ? 4.085 -10.971 -6.504 1.00 98.06 105 GLU A O 1
ATOM 846 N N . SER A 1 106 ? 6.203 -10.242 -6.439 1.00 96.25 106 SER A N 1
ATOM 847 C CA . SER A 1 106 ? 6.209 -9.744 -7.822 1.00 96.25 106 SER A CA 1
ATOM 848 C C . SER A 1 106 ? 6.442 -10.861 -8.840 1.00 96.25 106 SER A C 1
ATOM 850 O O . SER A 1 106 ? 6.708 -12.006 -8.474 1.00 96.25 106 SER A O 1
ATOM 852 N N . LEU A 1 107 ? 6.418 -10.517 -10.131 1.00 93.69 107 LEU A N 1
ATOM 853 C CA . LEU A 1 107 ? 6.676 -11.442 -11.245 1.00 93.69 107 LEU A CA 1
ATOM 854 C C . LEU A 1 107 ? 5.669 -12.612 -11.273 1.00 93.69 107 LEU A C 1
ATOM 856 O O . LEU A 1 107 ? 4.534 -12.484 -10.808 1.00 93.69 107 LEU A O 1
ATOM 860 N N . ASP A 1 108 ? 6.066 -13.750 -11.838 1.00 93.44 108 ASP A N 1
ATOM 861 C CA . ASP A 1 108 ? 5.229 -14.944 -11.977 1.00 93.44 108 ASP A CA 1
ATOM 862 C C . ASP A 1 108 ? 5.181 -15.777 -10.678 1.00 93.44 108 ASP A C 1
ATOM 864 O O . ASP A 1 108 ? 5.693 -16.889 -10.595 1.00 93.44 108 ASP A O 1
ATOM 868 N N . ASN A 1 109 ? 4.614 -15.192 -9.617 1.00 96.19 109 ASN A N 1
ATOM 869 C CA . ASN A 1 109 ? 4.516 -15.789 -8.278 1.00 96.19 109 ASN A CA 1
ATOM 870 C C . ASN A 1 109 ? 3.072 -15.807 -7.740 1.00 96.19 109 ASN A C 1
ATOM 872 O O . ASN A 1 109 ? 2.800 -15.485 -6.578 1.00 96.19 109 ASN A O 1
ATOM 876 N N . LYS A 1 110 ? 2.121 -16.199 -8.595 1.00 95.75 110 LYS A N 1
ATOM 877 C CA . LYS A 1 110 ? 0.681 -16.258 -8.279 1.00 95.75 110 LYS A CA 1
ATOM 878 C C . LYS A 1 110 ? 0.368 -17.039 -6.996 1.00 95.75 110 LYS A C 1
ATOM 880 O O . LYS A 1 110 ? -0.421 -16.591 -6.168 1.00 95.75 110 LYS A O 1
ATOM 885 N N . GLN A 1 111 ? 0.993 -18.202 -6.798 1.00 95.69 111 GLN A N 1
ATOM 886 C CA . GLN A 1 111 ? 0.721 -19.052 -5.629 1.00 95.69 111 GLN A CA 1
ATOM 887 C C . GLN A 1 111 ? 1.196 -18.410 -4.320 1.00 95.69 111 GLN A C 1
ATOM 889 O O . GLN A 1 111 ? 0.509 -18.488 -3.301 1.00 95.69 111 GLN A O 1
ATOM 894 N N . GLN A 1 112 ? 2.338 -17.723 -4.342 1.00 97.69 112 GLN A N 1
ATOM 895 C CA . GLN A 1 112 ? 2.839 -16.978 -3.194 1.00 97.69 112 GLN A CA 1
ATOM 896 C C . GLN A 1 112 ? 1.872 -15.850 -2.848 1.00 97.69 112 GLN A C 1
ATOM 898 O O . GLN A 1 112 ? 1.481 -15.754 -1.685 1.00 97.69 112 GLN A O 1
ATOM 903 N N . ARG A 1 113 ? 1.424 -15.067 -3.842 1.00 97.81 113 ARG A N 1
ATOM 904 C CA . ARG A 1 113 ? 0.439 -13.991 -3.644 1.00 97.81 113 ARG A CA 1
ATOM 905 C C . ARG A 1 113 ? -0.882 -14.501 -3.071 1.00 97.81 113 ARG A C 1
ATOM 907 O O . ARG A 1 113 ? -1.374 -13.915 -2.111 1.00 97.81 113 ARG A O 1
ATOM 914 N N . LEU A 1 114 ? -1.413 -15.617 -3.588 1.00 96.31 114 LEU A N 1
ATOM 915 C CA . LEU A 1 114 ? -2.608 -16.281 -3.039 1.00 96.31 114 LEU A CA 1
ATOM 916 C C . LEU A 1 114 ? -2.433 -16.596 -1.546 1.00 96.31 114 LEU A C 1
ATOM 918 O O . LEU A 1 114 ? -3.251 -16.199 -0.718 1.00 96.31 114 LEU A O 1
ATOM 922 N N . CYS A 1 115 ? -1.325 -17.243 -1.177 1.00 97.00 115 CYS A N 1
ATOM 923 C CA . CYS A 1 115 ? -1.023 -17.539 0.223 1.00 97.00 115 CYS A CA 1
ATOM 924 C C . CYS A 1 115 ? -0.834 -16.266 1.071 1.00 97.00 115 CYS A C 1
ATOM 926 O O . CYS A 1 115 ? -1.199 -16.252 2.246 1.00 97.00 115 CYS A O 1
ATOM 928 N N . GLN A 1 116 ? -0.253 -15.199 0.509 1.00 98.38 116 GLN A N 1
ATOM 929 C CA . GLN A 1 116 ? -0.031 -13.930 1.213 1.00 98.38 116 GLN A CA 1
ATOM 930 C C . GLN A 1 116 ? -1.364 -13.246 1.531 1.00 98.38 116 GLN A C 1
ATOM 932 O O . GLN A 1 116 ? -1.586 -12.864 2.680 1.00 98.38 116 GLN A O 1
ATOM 937 N N . LEU A 1 117 ? -2.283 -13.167 0.564 1.00 97.75 117 LEU A N 1
ATOM 938 C CA . LEU A 1 117 ? -3.617 -12.603 0.780 1.00 97.75 117 LEU A CA 1
ATOM 939 C C . LEU A 1 117 ? -4.479 -13.456 1.714 1.00 97.75 117 LEU A C 1
ATOM 941 O O . LEU A 1 117 ? -5.176 -12.898 2.564 1.00 97.75 117 LEU A O 1
ATOM 945 N N . ASP A 1 118 ? -4.363 -14.785 1.653 1.00 96.38 118 ASP A N 1
ATOM 946 C CA . ASP A 1 118 ? -5.003 -15.676 2.626 1.00 96.38 118 ASP A CA 1
ATOM 947 C C . ASP A 1 118 ? -4.514 -15.392 4.058 1.00 96.38 118 ASP A C 1
ATOM 949 O O . ASP A 1 118 ? -5.313 -15.392 4.999 1.00 96.38 118 ASP A O 1
ATOM 953 N N . ILE A 1 119 ? -3.214 -15.128 4.247 1.00 97.56 119 ILE A N 1
ATOM 954 C CA . ILE A 1 119 ? -2.661 -14.705 5.543 1.00 97.56 119 ILE A CA 1
ATOM 955 C C . ILE A 1 119 ? -3.220 -13.333 5.935 1.00 97.56 119 ILE A C 1
ATOM 957 O O . ILE A 1 119 ? -3.685 -13.182 7.066 1.00 97.56 119 ILE A O 1
ATOM 961 N N . CYS A 1 120 ? -3.219 -12.353 5.024 1.00 97.81 120 CYS A N 1
ATOM 962 C CA . CYS A 1 120 ? -3.750 -11.013 5.286 1.00 97.81 120 CYS A CA 1
ATOM 963 C C . CYS A 1 120 ? -5.202 -11.063 5.760 1.00 97.81 120 CYS A C 1
ATOM 965 O O . CYS A 1 120 ? -5.499 -10.527 6.825 1.00 97.81 120 CYS A O 1
ATOM 967 N N . GLN A 1 121 ? -6.085 -11.755 5.035 1.00 96.06 121 GLN A N 1
ATOM 968 C CA . GLN A 1 121 ? -7.479 -11.918 5.443 1.00 96.06 121 GLN A CA 1
ATOM 969 C C . GLN A 1 121 ? -7.566 -12.584 6.818 1.00 96.06 121 GLN A C 1
ATOM 971 O O . GLN A 1 121 ? -8.174 -12.028 7.728 1.00 96.06 121 GLN A O 1
ATOM 976 N N . LYS A 1 122 ? -6.896 -13.728 7.011 1.00 95.25 122 LYS A N 1
ATOM 977 C CA . LYS A 1 122 ? -6.930 -14.464 8.284 1.00 95.25 122 LYS A CA 1
ATOM 978 C C . LYS A 1 122 ? -6.409 -13.670 9.470 1.00 95.25 122 LYS A C 1
ATOM 980 O O . LYS A 1 122 ? -6.776 -14.014 10.584 1.00 95.25 122 LYS A O 1
ATOM 985 N N . VAL A 1 123 ? -5.506 -12.710 9.280 1.00 96.00 123 VAL A N 1
ATOM 986 C CA . VAL A 1 123 ? -4.961 -11.883 10.365 1.00 96.00 123 VAL A CA 1
ATOM 987 C C . VAL A 1 123 ? -5.829 -10.652 10.598 1.00 96.00 123 VAL A C 1
ATOM 989 O O . VAL A 1 123 ? -6.178 -10.372 11.743 1.00 96.00 123 VAL A O 1
ATOM 992 N N . LEU A 1 124 ? -6.193 -9.936 9.533 1.00 96.19 124 LEU A N 1
ATOM 993 C CA . LEU A 1 124 ? -6.913 -8.669 9.628 1.00 96.19 124 LEU A CA 1
ATOM 994 C C . LEU A 1 124 ? -8.350 -8.876 10.107 1.00 96.19 124 LEU A C 1
ATOM 996 O O . LEU A 1 124 ? -8.792 -8.168 11.003 1.00 96.19 124 LEU A O 1
ATOM 1000 N N . THR A 1 125 ? -9.050 -9.907 9.637 1.00 92.94 125 THR A N 1
ATOM 1001 C CA . THR A 1 125 ? -10.456 -10.136 10.012 1.00 92.94 125 THR A CA 1
ATOM 1002 C C . THR A 1 125 ? -10.615 -10.947 11.309 1.00 92.94 125 THR A C 1
ATOM 1004 O O . THR A 1 125 ? -11.669 -11.533 11.556 1.00 92.94 125 THR A O 1
ATOM 1007 N N . ARG A 1 126 ? -9.571 -11.040 12.154 1.00 82.81 126 ARG A N 1
ATOM 1008 C CA . ARG A 1 126 ? -9.641 -11.662 13.496 1.00 82.81 126 ARG A CA 1
ATOM 1009 C C . ARG A 1 126 ? -10.368 -10.757 14.479 1.00 82.81 126 ARG A C 1
ATOM 1011 O O . ARG A 1 126 ? -9.714 -10.118 15.298 1.00 82.81 126 ARG A O 1
ATOM 1018 N N . SER A 1 127 ? -11.684 -10.682 14.346 1.00 77.75 127 SER A N 1
ATOM 1019 C CA . SER A 1 127 ? -12.666 -9.913 15.131 1.00 77.75 127 SER A CA 1
ATOM 1020 C C . SER A 1 127 ? -13.674 -9.315 14.150 1.00 77.75 127 SER A C 1
ATOM 1022 O O . SER A 1 127 ? -13.446 -9.308 12.943 1.00 77.75 127 SER A O 1
ATOM 1024 N N . SER A 1 128 ? -14.765 -8.750 14.656 1.00 80.62 128 SER A N 1
ATOM 1025 C CA . SER A 1 128 ? -15.710 -7.968 13.849 1.00 80.62 128 SER A CA 1
ATOM 1026 C C . SER A 1 128 ? -15.174 -6.575 13.460 1.00 80.62 128 SER A C 1
ATOM 1028 O O . SER A 1 128 ? -15.963 -5.656 13.273 1.00 80.62 128 SER A O 1
ATOM 1030 N N . ALA A 1 129 ? -13.849 -6.390 13.397 1.00 87.06 129 ALA A N 1
ATOM 1031 C CA . ALA A 1 129 ? -13.220 -5.115 13.064 1.00 87.06 129 ALA A CA 1
ATOM 1032 C C . ALA A 1 129 ? -13.354 -4.792 11.572 1.00 87.06 129 ALA A C 1
ATOM 1034 O O . ALA A 1 129 ? -13.176 -5.661 10.716 1.00 87.06 129 ALA A O 1
ATOM 1035 N N . SER A 1 130 ? -13.572 -3.515 11.273 1.00 95.56 130 SER A N 1
ATOM 1036 C CA . SER A 1 130 ? -13.423 -2.987 9.920 1.00 95.56 130 SER A CA 1
ATOM 1037 C C . SER A 1 130 ? -11.956 -3.062 9.499 1.00 95.56 130 SER A C 1
ATOM 1039 O O . SER A 1 130 ? -11.061 -2.776 10.295 1.00 95.56 130 SER A O 1
ATOM 1041 N N . CYS A 1 131 ? -11.694 -3.435 8.250 1.00 97.81 131 CYS A N 1
ATOM 1042 C CA . CYS A 1 131 ? -10.349 -3.636 7.728 1.00 97.81 131 CYS A CA 1
ATOM 1043 C C . CYS A 1 131 ? -10.151 -2.927 6.388 1.00 97.81 131 CYS A C 1
ATOM 1045 O O . CYS A 1 131 ? -10.934 -3.110 5.460 1.00 97.81 131 CYS A O 1
ATOM 1047 N N . ILE A 1 132 ? -9.058 -2.178 6.263 1.00 98.56 132 ILE A N 1
ATOM 1048 C CA . ILE A 1 132 ? -8.581 -1.602 5.003 1.00 98.56 132 ILE A CA 1
ATOM 1049 C C . ILE A 1 132 ? -7.199 -2.185 4.717 1.00 98.56 132 ILE A C 1
ATOM 1051 O O . ILE A 1 132 ? -6.297 -2.102 5.552 1.00 98.56 132 ILE A O 1
ATOM 1055 N N . LEU A 1 133 ? -7.014 -2.757 3.532 1.00 98.75 133 LEU A N 1
ATOM 1056 C CA . LEU A 1 133 ? -5.707 -3.212 3.068 1.00 98.75 133 LEU A CA 1
ATOM 1057 C C . LEU A 1 133 ? -5.341 -2.476 1.782 1.00 98.75 133 LEU A C 1
ATOM 1059 O O . LEU A 1 133 ? -6.154 -2.388 0.866 1.00 98.75 133 LEU A O 1
ATOM 1063 N N . MET A 1 134 ? -4.118 -1.951 1.719 1.00 98.75 134 MET A N 1
ATOM 1064 C CA . MET A 1 134 ? -3.623 -1.203 0.562 1.00 98.75 134 MET A CA 1
ATOM 1065 C C . MET A 1 134 ? -2.194 -1.573 0.162 1.00 98.75 134 MET A C 1
ATOM 1067 O O . MET A 1 134 ? -1.441 -2.148 0.944 1.00 98.75 134 MET A O 1
ATOM 1071 N N . GLY A 1 135 ? -1.784 -1.183 -1.036 1.00 98.56 135 GLY A N 1
ATOM 1072 C CA . GLY A 1 135 ? -0.404 -1.299 -1.509 1.00 98.56 135 GLY A CA 1
ATOM 1073 C C . GLY A 1 135 ? -0.325 -1.978 -2.864 1.00 98.56 135 GLY A C 1
ATOM 1074 O O . GLY A 1 135 ? -1.335 -2.082 -3.561 1.00 98.56 135 GLY A O 1
ATOM 1075 N N . ASP A 1 136 ? 0.866 -2.455 -3.203 1.00 98.62 136 ASP A N 1
ATOM 1076 C CA . ASP A 1 136 ? 1.125 -3.135 -4.466 1.00 98.62 136 ASP A CA 1
ATOM 1077 C C . ASP A 1 136 ? 0.800 -4.630 -4.345 1.00 98.62 136 ASP A C 1
ATOM 1079 O O . ASP A 1 136 ? 1.449 -5.385 -3.607 1.00 98.62 136 ASP A O 1
ATOM 1083 N N . PHE A 1 137 ? -0.235 -5.055 -5.067 1.00 98.19 137 PHE A N 1
ATOM 1084 C CA . PHE A 1 137 ? -0.709 -6.431 -5.079 1.00 98.19 137 PHE A CA 1
ATOM 1085 C C . PHE A 1 137 ? -0.037 -7.268 -6.178 1.00 98.19 137 PHE A C 1
ATOM 1087 O O . PHE A 1 137 ? -0.149 -8.490 -6.139 1.00 98.19 137 PHE A O 1
ATOM 1094 N N . ASN A 1 138 ? 0.684 -6.659 -7.125 1.00 97.69 138 ASN A N 1
ATOM 1095 C CA . ASN A 1 138 ? 1.408 -7.330 -8.213 1.00 97.69 138 ASN A CA 1
ATOM 1096 C C . ASN A 1 138 ? 0.566 -8.235 -9.146 1.00 97.69 138 ASN A C 1
ATOM 1098 O O . ASN A 1 138 ? 1.128 -9.015 -9.915 1.00 97.69 138 ASN A O 1
ATOM 1102 N N . PHE A 1 139 ? -0.767 -8.117 -9.141 1.00 95.31 139 PHE A N 1
ATOM 1103 C CA . PHE A 1 139 ? -1.647 -8.715 -10.156 1.00 95.31 139 PHE A CA 1
ATOM 1104 C C . PHE A 1 139 ? -2.691 -7.704 -10.634 1.00 95.31 139 PHE A C 1
ATOM 1106 O O . PHE A 1 139 ? -3.263 -6.951 -9.836 1.00 95.31 139 PHE A O 1
ATOM 1113 N N . SER A 1 140 ? -2.934 -7.662 -11.946 1.00 90.62 140 SER A N 1
ATOM 1114 C CA . SER A 1 140 ? -3.847 -6.685 -12.538 1.00 90.62 140 SER A CA 1
ATOM 1115 C C . SER A 1 140 ? -5.306 -7.102 -12.367 1.00 90.62 140 SER A C 1
ATOM 1117 O O . SER A 1 140 ? -5.618 -8.261 -12.107 1.00 90.62 140 SER A O 1
ATOM 1119 N N . ALA A 1 141 ? -6.226 -6.146 -12.505 1.00 80.81 141 ALA A N 1
ATOM 1120 C CA . ALA A 1 141 ? -7.672 -6.372 -12.420 1.00 80.81 141 ALA A CA 1
ATOM 1121 C C . ALA A 1 141 ? -8.196 -7.332 -13.496 1.00 80.81 141 ALA A C 1
ATOM 1123 O O . ALA A 1 141 ? -9.244 -7.947 -13.325 1.00 80.81 141 ALA A O 1
ATOM 1124 N N . ASP A 1 142 ? -7.456 -7.421 -14.594 1.00 81.38 142 ASP A N 1
ATOM 1125 C CA . ASP A 1 142 ? -7.875 -8.050 -15.840 1.00 81.38 142 ASP A CA 1
ATOM 1126 C C . ASP A 1 142 ? -7.230 -9.417 -16.066 1.00 81.38 142 ASP A C 1
ATOM 1128 O O . ASP A 1 142 ? -7.567 -10.113 -17.021 1.00 81.38 142 ASP A O 1
ATOM 1132 N N . ASP A 1 143 ? -6.310 -9.795 -15.183 1.00 86.94 143 ASP A N 1
ATOM 1133 C CA . ASP A 1 143 ? -5.659 -11.093 -15.224 1.00 86.94 143 ASP A CA 1
ATOM 1134 C C . ASP A 1 143 ? -6.602 -12.148 -14.631 1.00 86.94 143 ASP A C 1
ATOM 1136 O O . ASP A 1 143 ? -7.325 -11.879 -13.669 1.00 86.94 143 ASP A O 1
ATOM 1140 N N . GLU A 1 144 ? -6.547 -13.387 -15.130 1.00 89.69 144 GLU A N 1
ATOM 1141 C CA . GLU A 1 144 ? -7.305 -14.517 -14.558 1.00 89.69 144 GLU A CA 1
ATOM 1142 C C . GLU A 1 144 ? -7.026 -14.702 -13.059 1.00 89.69 144 GLU A C 1
ATOM 1144 O O . GLU A 1 144 ? -7.891 -15.121 -12.292 1.00 89.69 144 GLU A O 1
ATOM 1149 N N . GLU A 1 145 ? -5.819 -14.337 -12.617 1.00 93.88 145 GLU A N 1
ATOM 1150 C CA . GLU A 1 145 ? -5.464 -14.329 -11.204 1.00 93.88 145 GLU A CA 1
ATOM 1151 C C . GLU A 1 145 ? -6.397 -13.461 -10.355 1.00 93.88 145 GLU A C 1
ATOM 1153 O O . GLU A 1 145 ? -6.694 -13.844 -9.227 1.00 93.88 145 GLU A O 1
ATOM 1158 N N . ASN A 1 146 ? -6.913 -12.345 -10.875 1.00 93.56 146 ASN A N 1
ATOM 1159 C CA . ASN A 1 146 ? -7.843 -11.499 -10.135 1.00 93.56 146 ASN A CA 1
ATOM 1160 C C . ASN A 1 146 ? -9.083 -12.283 -9.679 1.00 93.56 146 ASN A C 1
ATOM 1162 O O . ASN A 1 146 ? -9.532 -12.118 -8.547 1.00 93.56 146 ASN A O 1
ATOM 1166 N N . ILE A 1 147 ? -9.603 -13.167 -10.535 1.00 92.69 147 ILE A N 1
ATOM 1167 C CA . ILE A 1 147 ? -10.757 -14.013 -10.213 1.00 92.69 147 ILE A CA 1
ATOM 1168 C C . ILE A 1 147 ? -10.402 -14.951 -9.054 1.00 92.69 147 ILE A C 1
ATOM 1170 O O . ILE A 1 147 ? -11.118 -14.994 -8.055 1.00 92.69 147 ILE A O 1
ATOM 1174 N N . ASP A 1 148 ? -9.270 -15.650 -9.143 1.00 92.06 148 ASP A N 1
ATOM 1175 C CA . ASP A 1 148 ? -8.830 -16.587 -8.104 1.00 92.06 148 ASP A CA 1
ATOM 1176 C C . ASP A 1 148 ? -8.589 -15.902 -6.753 1.00 92.06 148 ASP A C 1
ATOM 1178 O O . ASP A 1 148 ? -8.976 -16.434 -5.709 1.00 92.06 148 ASP A O 1
ATOM 1182 N N . GLN A 1 149 ? -7.974 -14.716 -6.771 1.00 93.56 149 GLN A N 1
ATOM 1183 C CA . GLN A 1 149 ? -7.675 -13.937 -5.570 1.00 93.56 149 GLN A CA 1
ATOM 1184 C C . GLN A 1 149 ? -8.965 -13.463 -4.888 1.00 93.56 149 GLN A C 1
ATOM 1186 O O . GLN A 1 149 ? -9.161 -13.699 -3.696 1.00 93.56 149 GLN A O 1
ATOM 1191 N N . PHE A 1 150 ? -9.892 -12.850 -5.633 1.00 93.56 150 PHE A N 1
ATOM 1192 C CA . PHE A 1 150 ? -11.129 -12.321 -5.049 1.00 93.56 150 PHE A CA 1
ATOM 1193 C C . PHE A 1 150 ? -12.155 -13.407 -4.699 1.00 93.56 150 PHE A C 1
ATOM 1195 O O . PHE A 1 150 ? -12.908 -13.229 -3.744 1.00 93.56 150 PHE A O 1
ATOM 1202 N N . ASN A 1 151 ? -12.118 -14.577 -5.347 1.00 93.94 151 ASN A N 1
ATOM 1203 C CA . ASN A 1 151 ? -12.892 -15.747 -4.912 1.00 93.94 151 ASN A CA 1
ATOM 1204 C C . ASN A 1 151 ? -12.520 -16.203 -3.488 1.00 93.94 151 ASN A C 1
ATOM 1206 O O . ASN A 1 151 ? -13.361 -16.750 -2.774 1.00 93.94 151 ASN A O 1
ATOM 1210 N N . ARG A 1 152 ? -11.275 -15.967 -3.051 1.00 92.50 152 ARG A N 1
ATOM 1211 C CA . ARG A 1 152 ? -10.807 -16.257 -1.681 1.00 92.50 152 ARG A CA 1
ATOM 1212 C C . ARG A 1 152 ? -11.051 -15.118 -0.693 1.00 92.50 152 ARG A C 1
ATOM 1214 O O . ARG A 1 152 ? -10.936 -15.327 0.517 1.00 92.50 152 ARG A O 1
ATOM 1221 N N . LEU A 1 153 ? -11.440 -13.947 -1.192 1.0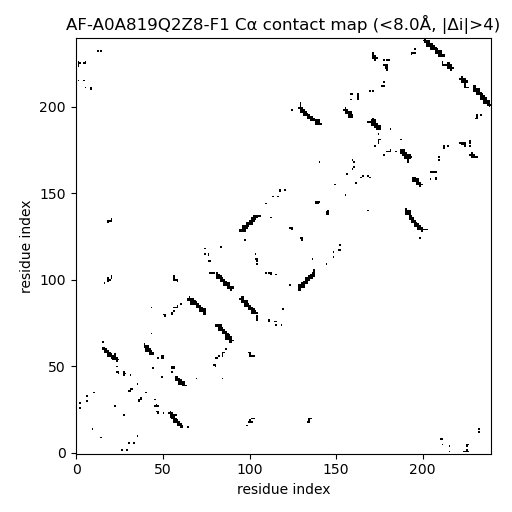0 94.75 153 LEU A N 1
ATOM 1222 C CA . LEU A 1 153 ? -11.734 -12.746 -0.415 1.00 94.75 153 LEU A CA 1
ATOM 1223 C C . LEU A 1 153 ? -13.214 -12.318 -0.548 1.00 94.75 153 LEU A C 1
ATOM 1225 O O . LEU A 1 153 ? -13.482 -11.143 -0.790 1.00 94.75 153 LEU A O 1
ATOM 1229 N N . PRO A 1 154 ? -14.207 -13.214 -0.367 1.00 92.38 154 PRO A N 1
ATOM 1230 C CA . PRO A 1 154 ? -15.601 -12.959 -0.761 1.00 92.38 154 PRO A CA 1
ATOM 1231 C C . PRO A 1 154 ? -16.296 -11.829 0.016 1.00 92.38 154 PRO A C 1
ATOM 1233 O O . PRO A 1 154 ? -17.354 -11.359 -0.392 1.00 92.38 154 PRO A O 1
ATOM 1236 N N . GLN A 1 155 ? -15.740 -11.414 1.157 1.00 94.62 155 GLN A N 1
ATOM 1237 C CA . GLN A 1 155 ? -16.262 -10.317 1.981 1.00 94.62 155 GLN A CA 1
ATOM 1238 C C . GLN A 1 155 ? -15.477 -9.009 1.814 1.00 94.62 155 GLN A C 1
ATOM 1240 O O . GLN A 1 155 ? -15.812 -8.010 2.450 1.00 94.62 155 GLN A O 1
ATOM 1245 N N . TRP A 1 156 ? -14.425 -9.014 0.996 1.00 97.44 156 TRP A N 1
ATOM 1246 C CA . TRP A 1 156 ? -13.663 -7.818 0.674 1.00 97.44 156 TRP A CA 1
ATOM 1247 C C . TRP A 1 156 ? -14.186 -7.208 -0.619 1.00 97.44 156 TRP A C 1
ATOM 1249 O O . TRP A 1 156 ? -14.484 -7.912 -1.581 1.00 97.44 156 TRP A O 1
ATOM 1259 N N . ILE A 1 157 ? -14.244 -5.884 -0.657 1.00 96.44 157 ILE A N 1
ATOM 1260 C CA . ILE A 1 157 ? -14.541 -5.125 -1.866 1.00 96.44 157 ILE A CA 1
ATOM 1261 C C . ILE A 1 157 ? -13.270 -4.444 -2.371 1.00 96.44 157 ILE A C 1
ATOM 1263 O O . ILE A 1 157 ? -12.492 -3.902 -1.586 1.00 96.44 157 ILE A O 1
ATOM 1267 N N . ASP A 1 158 ? -13.068 -4.448 -3.686 1.00 97.25 158 ASP A N 1
ATOM 1268 C CA . ASP A 1 158 ? -12.065 -3.608 -4.344 1.00 97.25 158 ASP A CA 1
ATOM 1269 C C . ASP A 1 158 ? -12.640 -2.198 -4.519 1.00 97.25 158 ASP A C 1
ATOM 1271 O O . ASP A 1 158 ? -13.663 -2.017 -5.185 1.00 97.25 158 ASP A O 1
ATOM 1275 N N . VAL A 1 159 ? -12.018 -1.200 -3.885 1.00 98.19 159 VAL A N 1
ATOM 1276 C CA . VAL A 1 159 ? -12.590 0.151 -3.779 1.00 98.19 159 VAL A CA 1
ATOM 1277 C C . VAL A 1 159 ? -12.682 0.837 -5.141 1.00 98.19 159 VAL A C 1
ATOM 1279 O O . VAL A 1 159 ? -13.644 1.564 -5.389 1.00 98.19 159 VAL A O 1
ATOM 1282 N N . TRP A 1 160 ? -11.726 0.590 -6.044 1.00 97.69 160 TRP A N 1
ATOM 1283 C CA . TRP A 1 160 ? -11.711 1.237 -7.358 1.00 97.69 160 TRP A CA 1
ATOM 1284 C C . TRP A 1 160 ? -12.942 0.886 -8.207 1.00 97.69 160 TRP A C 1
ATOM 1286 O O . TRP A 1 160 ? -13.728 1.789 -8.502 1.00 97.69 160 TRP A O 1
ATOM 1296 N N . PRO A 1 161 ? -13.186 -0.389 -8.573 1.00 95.81 161 PRO A N 1
ATOM 1297 C CA . PRO A 1 161 ? -14.370 -0.746 -9.346 1.00 95.81 161 PRO A CA 1
ATOM 1298 C C . PRO A 1 161 ? -15.675 -0.515 -8.572 1.00 95.81 161 PRO A C 1
ATOM 1300 O O . PRO A 1 161 ? -16.695 -0.269 -9.209 1.00 95.81 161 PRO A O 1
ATOM 1303 N N . ALA A 1 162 ? -15.666 -0.538 -7.232 1.00 96.38 162 ALA A N 1
ATOM 1304 C CA . ALA A 1 162 ? -16.856 -0.233 -6.436 1.00 96.38 162 ALA A CA 1
ATOM 1305 C C . ALA A 1 162 ? -17.327 1.226 -6.584 1.00 96.38 162 ALA A C 1
ATOM 1307 O O . ALA A 1 162 ? -18.530 1.475 -6.562 1.00 96.38 162 ALA A O 1
ATOM 1308 N N . LEU A 1 163 ? -16.402 2.181 -6.739 1.00 97.69 163 LEU A N 1
ATOM 1309 C CA . LEU A 1 163 ? -16.734 3.602 -6.895 1.00 97.69 163 LEU A CA 1
ATOM 1310 C C . LEU A 1 163 ? -16.782 4.066 -8.355 1.00 97.69 163 LEU A C 1
ATOM 1312 O O . LEU A 1 163 ? -17.626 4.885 -8.710 1.00 97.69 163 LEU A O 1
ATOM 1316 N N . ILE A 1 164 ? -15.873 3.572 -9.195 1.00 96.75 164 ILE A N 1
ATOM 1317 C CA . ILE A 1 164 ? -15.665 4.070 -10.564 1.00 96.75 164 ILE A CA 1
ATOM 1318 C C . ILE A 1 164 ? -16.363 3.187 -11.613 1.00 96.75 164 ILE A C 1
ATOM 1320 O O . ILE A 1 164 ? -16.696 3.642 -12.712 1.00 96.75 164 ILE A O 1
ATOM 1324 N N . GLY A 1 165 ? -16.621 1.919 -11.286 1.00 91.44 165 GLY A N 1
ATOM 1325 C CA . GLY A 1 165 ? -17.136 0.930 -12.229 1.00 91.44 165 GLY A CA 1
ATOM 1326 C C . GLY A 1 165 ? -16.111 0.532 -13.299 1.00 91.44 165 GLY A C 1
ATOM 1327 O O . GLY A 1 165 ? -14.910 0.744 -13.157 1.00 91.44 165 GLY A O 1
ATOM 1328 N N . SER A 1 166 ? -16.590 -0.062 -14.394 1.00 85.81 166 SER A N 1
ATOM 1329 C CA . SER A 1 166 ? -15.747 -0.637 -15.457 1.00 85.81 166 SER A CA 1
ATOM 1330 C C . SER A 1 166 ? -15.256 0.363 -16.512 1.00 85.81 166 SER A C 1
ATOM 1332 O O . SER A 1 166 ? -14.479 -0.009 -17.386 1.00 85.81 166 SER A O 1
ATOM 1334 N N . HIS A 1 167 ? -15.712 1.618 -16.470 1.00 83.25 167 HIS A N 1
ATOM 1335 C CA . HIS A 1 167 ? -15.419 2.622 -17.504 1.00 83.25 167 HIS A CA 1
ATOM 1336 C C . HIS A 1 167 ? -13.985 3.152 -17.437 1.00 83.25 167 HIS A C 1
ATOM 1338 O O . HIS A 1 167 ? -13.438 3.591 -18.444 1.00 83.25 167 HIS A O 1
ATOM 1344 N N . ASN A 1 168 ? -13.377 3.118 -16.253 1.00 91.94 168 ASN A N 1
ATOM 1345 C CA . ASN A 1 168 ? -11.987 3.490 -16.055 1.00 91.94 168 ASN A CA 1
ATOM 1346 C C . ASN A 1 168 ? -11.303 2.382 -15.258 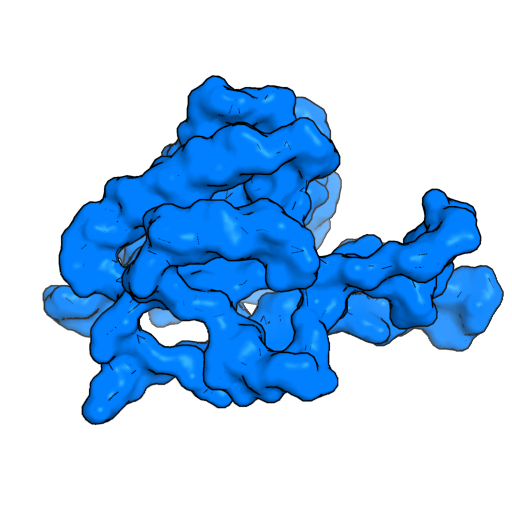1.00 91.94 168 ASN A C 1
ATOM 1348 O O . ASN A 1 168 ? -11.659 2.110 -14.111 1.00 91.94 168 ASN A O 1
ATOM 1352 N N . ARG A 1 169 ? -10.311 1.749 -15.887 1.00 91.75 169 ARG A N 1
ATOM 1353 C CA . ARG A 1 169 ? -9.611 0.587 -15.330 1.00 91.75 169 ARG A CA 1
ATOM 1354 C C . ARG A 1 169 ? -8.690 0.942 -14.168 1.00 91.75 169 ARG A C 1
ATOM 1356 O O . ARG A 1 169 ? -8.345 0.041 -13.413 1.00 91.75 169 ARG A O 1
ATOM 1363 N N . GLY A 1 170 ? -8.329 2.218 -14.008 1.00 95.06 170 GLY A N 1
ATOM 1364 C CA . GLY A 1 170 ? -7.502 2.696 -12.904 1.00 95.06 170 GLY A CA 1
ATOM 1365 C C . GLY A 1 170 ? -6.078 2.172 -12.947 1.00 95.06 170 GLY A C 1
ATOM 1366 O O . GLY A 1 170 ? -5.596 1.679 -11.934 1.00 95.06 170 GLY A O 1
ATOM 1367 N N . PHE A 1 171 ? -5.428 2.204 -14.112 1.00 96.88 171 PHE A N 1
ATOM 1368 C CA . PHE A 1 171 ? -4.059 1.713 -14.238 1.00 96.88 171 PHE A CA 1
ATOM 1369 C C . PHE A 1 171 ? -3.113 2.494 -13.327 1.00 96.88 171 PHE A C 1
ATOM 1371 O O . PHE A 1 171 ? -3.038 3.719 -13.391 1.00 96.88 171 PHE A O 1
ATOM 1378 N N . THR A 1 172 ? -2.387 1.765 -12.487 1.00 97.38 172 THR A N 1
ATOM 1379 C CA . THR A 1 172 ? -1.371 2.315 -11.582 1.00 97.38 172 THR A CA 1
ATOM 1380 C C . THR A 1 172 ? 0.034 2.039 -12.102 1.00 97.38 172 THR A C 1
ATOM 1382 O O . THR A 1 172 ? 0.981 2.679 -11.672 1.00 97.38 172 THR A O 1
ATOM 1385 N N . PHE A 1 173 ? 0.166 1.154 -13.089 1.00 97.12 173 PHE A N 1
ATOM 1386 C CA . PHE A 1 173 ? 1.364 0.954 -13.888 1.00 97.12 173 PHE A CA 1
ATOM 1387 C C . PHE A 1 173 ? 0.981 1.095 -15.361 1.00 97.12 173 PHE A C 1
ATOM 1389 O O . PHE A 1 173 ? 0.253 0.255 -15.889 1.00 97.12 173 PHE A O 1
ATOM 1396 N N . ASP A 1 174 ? 1.432 2.158 -16.024 1.00 96.38 174 ASP A N 1
ATOM 1397 C CA . ASP A 1 174 ? 0.995 2.490 -17.383 1.00 96.38 174 ASP A CA 1
ATOM 1398 C C . ASP A 1 174 ? 2.139 3.075 -18.215 1.00 96.38 174 ASP A C 1
ATOM 1400 O O . ASP A 1 174 ? 2.550 4.216 -18.019 1.00 96.38 174 ASP A O 1
ATOM 1404 N N . THR A 1 175 ? 2.636 2.305 -19.183 1.00 95.50 175 THR A N 1
ATOM 1405 C CA . THR A 1 175 ? 3.711 2.746 -20.088 1.00 95.50 175 THR A CA 1
ATOM 1406 C C . THR A 1 175 ? 3.264 3.753 -21.154 1.00 95.50 175 THR A C 1
ATOM 1408 O O . THR A 1 175 ? 4.116 4.332 -21.828 1.00 95.50 175 THR A O 1
ATOM 1411 N N . GLU A 1 176 ? 1.959 3.937 -21.373 1.00 94.06 176 GLU A N 1
ATOM 1412 C CA . GLU A 1 176 ? 1.459 4.955 -22.305 1.00 94.06 176 GLU A CA 1
ATOM 1413 C C . GLU A 1 176 ? 1.498 6.345 -21.671 1.00 94.06 176 GLU A C 1
ATOM 1415 O O . GLU A 1 176 ? 1.913 7.301 -22.328 1.00 94.06 176 GLU A O 1
ATOM 1420 N N . THR A 1 177 ? 1.149 6.430 -20.386 1.00 93.75 177 THR A N 1
ATOM 1421 C CA . THR A 1 177 ? 1.190 7.672 -19.604 1.00 93.75 177 THR A CA 1
ATOM 1422 C C . THR A 1 177 ? 2.583 7.932 -19.019 1.00 93.75 177 THR A C 1
ATOM 1424 O O . THR A 1 177 ? 3.124 9.031 -19.145 1.00 93.75 177 THR A O 1
ATOM 1427 N N . ASN A 1 178 ? 3.213 6.925 -18.406 1.00 93.88 178 ASN A N 1
ATOM 1428 C CA . ASN A 1 178 ? 4.513 7.062 -17.755 1.00 93.88 178 ASN A CA 1
ATOM 1429 C C . ASN A 1 178 ? 5.667 6.880 -18.754 1.00 93.88 178 ASN A C 1
ATOM 1431 O O . ASN A 1 178 ? 6.231 5.794 -18.932 1.00 93.88 178 ASN A O 1
ATOM 1435 N N . LEU A 1 179 ? 6.060 7.981 -19.395 1.00 91.12 179 LEU A N 1
ATOM 1436 C CA . LEU A 1 179 ? 7.127 7.977 -20.400 1.00 91.12 179 LEU A CA 1
ATOM 1437 C C . LEU A 1 179 ? 8.511 7.603 -19.840 1.00 91.12 179 LEU A C 1
ATOM 1439 O O . LEU A 1 179 ? 9.384 7.226 -20.620 1.00 91.12 179 LEU A O 1
ATOM 1443 N N . MET A 1 180 ? 8.711 7.642 -18.515 1.00 91.69 180 MET A N 1
ATOM 1444 C CA . MET A 1 180 ? 9.964 7.212 -17.879 1.00 91.69 180 MET A CA 1
ATOM 1445 C C . MET A 1 180 ? 10.211 5.710 -18.075 1.00 91.69 180 MET A C 1
ATOM 1447 O O . MET A 1 180 ? 11.360 5.298 -18.209 1.00 91.69 180 MET A O 1
ATOM 1451 N N . ILE A 1 181 ? 9.150 4.896 -18.092 1.00 93.06 181 ILE A N 1
ATOM 1452 C CA . ILE A 1 181 ? 9.260 3.434 -18.202 1.00 93.06 181 ILE A CA 1
ATOM 1453 C C . ILE A 1 181 ? 8.979 2.895 -19.600 1.00 93.06 181 ILE A C 1
ATOM 1455 O O . ILE A 1 181 ? 9.369 1.769 -19.905 1.00 93.06 181 ILE A O 1
ATOM 1459 N N . LYS A 1 182 ? 8.356 3.699 -20.466 1.00 91.81 182 LYS A N 1
ATOM 1460 C CA . LYS A 1 182 ? 8.030 3.330 -21.849 1.00 91.81 182 LYS A CA 1
ATOM 1461 C C . LYS A 1 182 ? 9.201 2.702 -22.629 1.00 91.81 182 LYS A C 1
ATOM 1463 O O . LYS A 1 182 ? 8.967 1.680 -23.268 1.00 91.81 182 LYS A O 1
ATOM 1468 N N . PRO A 1 183 ? 10.454 3.206 -22.562 1.00 92.75 183 PRO A N 1
ATOM 1469 C CA . PRO A 1 183 ? 11.570 2.627 -23.320 1.00 92.75 183 PRO A CA 1
ATOM 1470 C C . PRO A 1 183 ? 11.948 1.191 -22.927 1.00 92.75 183 PRO A C 1
ATOM 1472 O O . PRO A 1 183 ? 12.668 0.530 -23.670 1.00 92.75 183 PRO A O 1
ATOM 1475 N N . HIS A 1 184 ? 11.491 0.699 -21.771 1.00 92.31 184 HIS A N 1
ATOM 1476 C CA . HIS A 1 184 ? 11.782 -0.655 -21.295 1.00 92.31 184 HIS A CA 1
ATOM 1477 C C . HIS A 1 184 ? 10.808 -1.716 -21.828 1.00 92.31 184 HIS A C 1
ATOM 1479 O O . HIS A 1 184 ? 10.986 -2.899 -21.542 1.00 92.31 184 HIS A O 1
ATOM 1485 N N . TYR A 1 185 ? 9.796 -1.316 -22.605 1.00 92.94 185 TYR A N 1
ATOM 1486 C CA . TYR A 1 185 ? 8.746 -2.203 -23.091 1.00 92.94 185 TYR A CA 1
ATOM 1487 C C . TYR A 1 185 ? 8.566 -2.074 -24.606 1.00 92.94 185 TYR A C 1
ATOM 1489 O O . TYR A 1 185 ? 8.385 -0.984 -25.139 1.00 92.94 185 TYR A O 1
ATOM 1497 N N . ALA A 1 186 ? 8.591 -3.212 -25.307 1.00 92.44 186 ALA A N 1
ATOM 1498 C CA . ALA A 1 186 ? 8.370 -3.259 -26.755 1.00 92.44 186 ALA A CA 1
ATOM 1499 C C . ALA A 1 186 ? 6.896 -3.038 -27.146 1.00 92.44 186 ALA A C 1
ATOM 1501 O O . ALA A 1 186 ? 6.612 -2.595 -28.255 1.00 92.44 186 ALA A O 1
ATOM 1502 N N . ILE A 1 187 ? 5.969 -3.351 -26.237 1.00 93.44 187 ILE A N 1
ATOM 1503 C CA . ILE A 1 187 ? 4.522 -3.161 -26.386 1.00 93.44 187 ILE A CA 1
ATOM 1504 C C . ILE A 1 187 ? 3.973 -2.427 -25.157 1.00 93.44 187 ILE A C 1
ATOM 1506 O O . ILE A 1 187 ? 4.548 -2.590 -24.076 1.00 93.44 187 ILE A O 1
ATOM 1510 N N . PRO A 1 188 ? 2.877 -1.654 -25.283 1.00 93.75 188 PRO A N 1
ATOM 1511 C CA . PRO A 1 188 ? 2.251 -1.020 -24.132 1.00 93.75 188 PRO A CA 1
ATOM 1512 C C . PRO A 1 188 ? 1.907 -2.036 -23.040 1.00 93.75 188 PRO A C 1
ATOM 1514 O O . PRO A 1 188 ? 1.279 -3.063 -23.303 1.00 93.75 188 PRO A O 1
ATOM 1517 N N . LYS A 1 189 ? 2.320 -1.739 -21.809 1.00 94.56 189 LYS A N 1
ATOM 1518 C CA . LYS A 1 189 ? 1.972 -2.488 -20.606 1.00 94.56 189 LYS A CA 1
ATOM 1519 C C . LYS A 1 189 ? 1.176 -1.585 -19.671 1.00 94.56 189 LYS A C 1
ATOM 1521 O O . LYS A 1 189 ? 1.670 -0.551 -19.224 1.00 94.56 189 LYS A O 1
ATOM 1526 N N . GLN A 1 190 ? -0.046 -2.013 -19.376 1.00 95.62 190 GLN A N 1
ATOM 1527 C CA . GLN A 1 190 ? -0.996 -1.323 -18.513 1.00 95.62 190 GLN A CA 1
ATOM 1528 C C . GLN A 1 190 ? -1.562 -2.307 -17.500 1.00 95.62 190 GLN A C 1
ATOM 1530 O O . GLN A 1 190 ? -2.069 -3.364 -17.876 1.00 95.62 190 GLN A O 1
ATOM 1535 N N . ALA A 1 191 ? -1.455 -1.976 -16.220 1.00 95.94 191 ALA A N 1
ATOM 1536 C CA . ALA A 1 191 ? -1.918 -2.824 -15.138 1.00 95.94 191 ALA A CA 1
ATOM 1537 C C . ALA A 1 191 ? -2.391 -2.005 -13.934 1.00 95.94 191 ALA A C 1
ATOM 1539 O O . ALA A 1 191 ? -1.899 -0.907 -13.665 1.00 95.94 191 ALA A O 1
ATOM 1540 N N . ARG A 1 192 ? -3.343 -2.566 -13.182 1.00 96.69 192 ARG A N 1
ATOM 1541 C CA . ARG A 1 192 ? -3.768 -2.054 -11.872 1.00 96.69 192 ARG A CA 1
ATOM 1542 C C . ARG A 1 192 ? -3.216 -2.952 -10.772 1.00 96.69 192 ARG A C 1
ATOM 1544 O O . ARG A 1 192 ? -3.921 -3.813 -10.244 1.00 96.69 192 ARG A O 1
ATOM 1551 N N . TYR A 1 193 ? -1.926 -2.780 -10.501 1.00 97.69 193 TYR A N 1
ATOM 1552 C CA . TYR A 1 193 ? -1.220 -3.536 -9.471 1.00 97.69 193 TYR A CA 1
ATOM 1553 C C . TYR A 1 193 ? -1.523 -3.003 -8.074 1.00 97.69 193 TYR A C 1
ATOM 1555 O O . TYR A 1 193 ? -1.730 -3.784 -7.148 1.00 97.69 193 TYR A O 1
ATOM 1563 N N . ASP A 1 194 ? -1.623 -1.685 -7.935 1.00 98.44 194 ASP A N 1
ATOM 1564 C CA . ASP A 1 194 ? -1.856 -1.034 -6.657 1.00 98.44 194 ASP A CA 1
ATOM 1565 C C . ASP A 1 194 ? -3.350 -0.993 -6.363 1.00 98.44 194 ASP A C 1
ATOM 1567 O O . ASP A 1 194 ? -4.174 -0.658 -7.222 1.00 98.44 194 ASP A O 1
ATOM 1571 N N . ARG A 1 195 ? -3.720 -1.373 -5.141 1.00 97.94 195 ARG A N 1
ATOM 1572 C CA . ARG A 1 195 ? -5.123 -1.491 -4.739 1.00 97.94 195 ARG A CA 1
ATOM 1573 C C . ARG A 1 195 ? -5.355 -0.958 -3.344 1.00 97.94 195 ARG A C 1
ATOM 1575 O O . ARG A 1 195 ? -4.460 -0.931 -2.504 1.00 97.94 1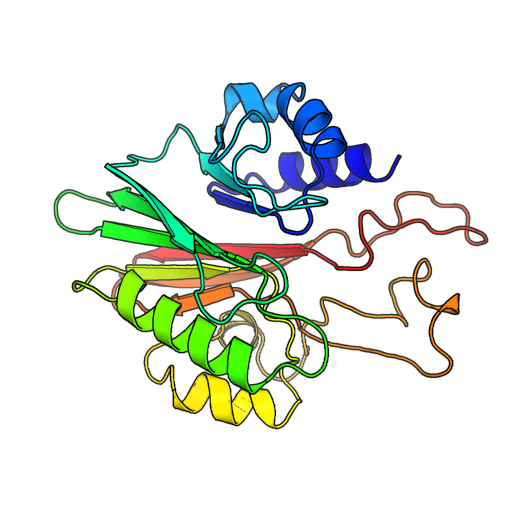95 ARG A O 1
ATOM 1582 N N . ILE A 1 196 ? -6.607 -0.583 -3.109 1.00 98.69 196 ILE A N 1
ATOM 1583 C CA . ILE A 1 196 ? -7.174 -0.373 -1.783 1.00 98.69 196 ILE A CA 1
ATOM 1584 C C . ILE A 1 196 ? -8.421 -1.253 -1.725 1.00 98.69 196 ILE A C 1
ATOM 1586 O O . ILE A 1 196 ? -9.320 -1.106 -2.553 1.00 98.69 196 ILE A O 1
ATOM 1590 N N . ILE A 1 197 ? -8.458 -2.187 -0.780 1.00 98.56 197 ILE A N 1
ATOM 1591 C CA . ILE A 1 197 ? -9.585 -3.096 -0.565 1.00 98.56 197 ILE A CA 1
ATOM 1592 C C . ILE A 1 197 ? -10.150 -2.912 0.846 1.00 98.56 197 ILE A C 1
ATOM 1594 O O . ILE A 1 197 ? -9.417 -2.582 1.782 1.00 98.56 197 ILE A O 1
ATOM 1598 N N . LEU A 1 198 ? -11.456 -3.120 0.997 1.00 98.50 198 LEU A N 1
ATOM 1599 C CA . LEU A 1 198 ? -12.193 -2.892 2.240 1.00 98.50 198 LEU A CA 1
ATOM 1600 C C . LEU A 1 198 ? -12.974 -4.144 2.645 1.00 98.50 198 LEU A C 1
ATOM 1602 O O . LEU A 1 198 ? -13.695 -4.714 1.835 1.00 98.50 198 LEU A O 1
ATOM 1606 N N . HIS A 1 199 ? -12.894 -4.513 3.918 1.00 97.50 199 HIS A N 1
ATOM 1607 C CA . HIS A 1 199 ? -13.793 -5.463 4.573 1.00 97.50 199 HIS A CA 1
ATOM 1608 C C . HIS A 1 199 ? -14.447 -4.749 5.751 1.00 97.50 199 HIS A C 1
ATOM 1610 O O . HIS A 1 199 ? -13.782 -4.416 6.727 1.00 97.50 199 HIS A O 1
ATOM 1616 N N . SER A 1 200 ? -15.728 -4.408 5.629 1.00 95.81 200 SER A N 1
ATOM 1617 C CA . SER A 1 200 ? -16.451 -3.692 6.681 1.00 95.81 200 SER A CA 1
ATOM 1618 C C . SER A 1 200 ? -17.963 -3.762 6.472 1.00 95.81 200 SER A C 1
ATOM 1620 O O . SER A 1 200 ? -18.448 -3.903 5.349 1.00 95.81 200 SER A O 1
ATOM 1622 N N . GLN A 1 201 ? -18.710 -3.635 7.570 1.00 92.56 201 GLN A N 1
ATOM 1623 C CA . GLN A 1 201 ? -20.163 -3.430 7.564 1.00 92.56 201 GLN A CA 1
ATOM 1624 C C . GLN A 1 201 ? -20.555 -1.998 7.960 1.00 92.56 201 GLN A C 1
ATOM 1626 O O . GLN A 1 201 ? -21.665 -1.561 7.655 1.00 92.56 201 GLN A O 1
ATOM 1631 N N . THR A 1 202 ? -19.646 -1.279 8.614 1.00 93.00 202 THR A N 1
ATOM 1632 C CA . THR A 1 202 ? -19.841 0.024 9.266 1.00 93.00 202 THR A CA 1
ATOM 1633 C C . THR A 1 202 ? -19.108 1.154 8.555 1.00 93.00 202 THR A C 1
ATOM 1635 O O . THR A 1 202 ? -19.405 2.310 8.815 1.00 93.00 202 THR A O 1
ATOM 1638 N N . ILE A 1 203 ? -18.194 0.854 7.633 1.00 95.06 203 ILE A N 1
ATOM 1639 C CA . ILE A 1 203 ? -17.419 1.823 6.857 1.00 95.06 203 ILE A CA 1
ATOM 1640 C C . ILE A 1 203 ? -17.704 1.607 5.374 1.00 95.06 203 ILE A C 1
ATOM 1642 O O . ILE A 1 203 ? -17.795 0.472 4.905 1.00 95.06 203 ILE A O 1
ATOM 1646 N N . ILE A 1 204 ? -17.824 2.701 4.624 1.00 97.38 204 ILE A N 1
ATOM 1647 C CA . ILE A 1 204 ? -17.960 2.690 3.166 1.00 97.38 204 ILE A CA 1
ATOM 1648 C C . ILE A 1 204 ? -16.939 3.632 2.518 1.00 97.38 204 ILE A C 1
ATOM 1650 O O . ILE A 1 204 ? -16.620 4.676 3.098 1.00 97.38 204 ILE A O 1
ATOM 1654 N N . PRO A 1 205 ? -16.423 3.301 1.321 1.00 98.12 205 PRO A N 1
ATOM 1655 C CA . PRO A 1 205 ? -15.604 4.225 0.557 1.00 98.12 205 PRO A CA 1
ATOM 1656 C C . PRO A 1 205 ? -16.498 5.287 -0.100 1.00 98.12 205 PRO A C 1
ATOM 1658 O O . PRO A 1 205 ? -17.640 5.011 -0.465 1.00 98.12 205 PRO A O 1
ATOM 1661 N N . THR A 1 206 ? -15.984 6.502 -0.263 1.00 98.19 206 THR A N 1
ATOM 1662 C CA . THR A 1 206 ? -16.712 7.622 -0.892 1.00 98.19 206 THR A CA 1
ATOM 1663 C C . THR A 1 206 ? -15.949 8.288 -2.017 1.00 98.19 206 THR A C 1
ATOM 1665 O O . THR A 1 206 ? -16.562 8.881 -2.900 1.00 98.19 206 THR A O 1
ATOM 1668 N N . HIS A 1 207 ? -14.623 8.195 -1.992 1.00 98.31 207 HIS A N 1
ATOM 1669 C CA . HIS A 1 207 ? -13.755 8.770 -3.007 1.00 98.31 207 HIS A CA 1
ATOM 1670 C C . HIS A 1 207 ? -12.562 7.859 -3.244 1.00 98.31 207 HIS A C 1
ATOM 1672 O O . HIS A 1 207 ? -12.059 7.249 -2.300 1.00 98.31 207 HIS A O 1
ATOM 1678 N N . ILE A 1 208 ? -12.088 7.808 -4.484 1.00 98.38 208 ILE A N 1
ATOM 1679 C CA . ILE A 1 208 ? -10.813 7.196 -4.851 1.00 98.38 208 ILE A CA 1
ATOM 1680 C C . ILE A 1 208 ? -10.228 7.931 -6.055 1.00 98.38 208 ILE A C 1
ATOM 1682 O O . ILE A 1 208 ? -10.962 8.338 -6.953 1.00 98.38 208 ILE A O 1
ATOM 1686 N N . GLN A 1 209 ? -8.911 8.123 -6.069 1.00 97.50 209 GLN A N 1
ATOM 1687 C CA . GLN A 1 209 ? -8.217 8.769 -7.182 1.00 97.50 209 GLN A CA 1
ATOM 1688 C C . GLN A 1 209 ? -6.767 8.299 -7.310 1.00 97.50 209 GLN A C 1
ATOM 1690 O O . GLN A 1 209 ? -6.143 7.893 -6.324 1.00 97.50 209 GLN A O 1
ATOM 1695 N N . ILE A 1 210 ? -6.240 8.416 -8.529 1.00 98.00 210 ILE A N 1
ATOM 1696 C CA . ILE A 1 210 ? -4.820 8.239 -8.841 1.00 98.00 210 ILE A CA 1
ATOM 1697 C C . ILE A 1 210 ? -4.042 9.496 -8.426 1.00 98.00 210 ILE A C 1
ATOM 1699 O O . ILE A 1 210 ? -4.553 10.614 -8.491 1.00 98.00 210 ILE A O 1
ATOM 1703 N N . LEU A 1 211 ? -2.805 9.305 -7.972 1.00 97.38 211 LEU A N 1
ATOM 1704 C CA . LEU A 1 211 ? -1.856 10.348 -7.599 1.00 97.38 211 LEU A CA 1
ATOM 1705 C C . LEU A 1 211 ? -0.538 10.172 -8.357 1.00 97.38 211 LEU A C 1
ATOM 1707 O O . LEU A 1 211 ? -0.082 9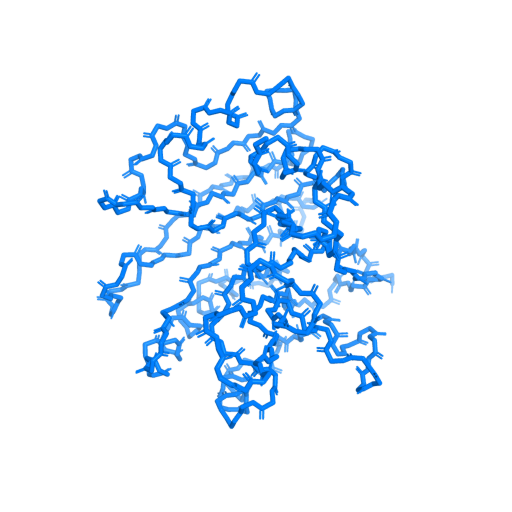.053 -8.567 1.00 97.38 211 LEU A O 1
ATOM 1711 N N . GLY A 1 212 ? 0.148 11.275 -8.658 1.00 95.38 212 GLY A N 1
ATOM 1712 C CA . GLY A 1 212 ? 1.507 11.215 -9.214 1.00 95.38 212 GLY A CA 1
ATOM 1713 C C . GLY A 1 212 ? 1.582 10.739 -10.666 1.00 95.38 212 GLY A C 1
ATOM 1714 O O . GLY A 1 212 ? 2.644 10.309 -11.102 1.00 95.38 212 GLY A O 1
ATOM 1715 N N . ASP A 1 213 ? 0.482 10.865 -11.404 1.00 94.56 213 ASP A N 1
ATOM 1716 C CA . ASP A 1 213 ? 0.343 10.591 -12.839 1.00 94.56 213 ASP A CA 1
ATOM 1717 C C . ASP A 1 213 ? 0.829 11.745 -13.733 1.00 94.56 213 ASP A C 1
ATOM 1719 O O . ASP A 1 213 ? 0.631 11.734 -14.944 1.00 94.56 213 ASP A O 1
ATOM 1723 N N . GLN A 1 214 ? 1.484 12.746 -13.140 1.00 91.94 214 GLN A N 1
ATOM 1724 C CA . GLN A 1 214 ? 2.065 13.886 -13.841 1.00 91.94 214 GLN A CA 1
ATOM 1725 C C . GLN A 1 214 ? 3.596 13.857 -13.744 1.00 91.94 214 GLN A C 1
ATOM 1727 O O . GLN A 1 214 ? 4.146 13.540 -12.678 1.00 91.94 214 GLN A O 1
ATOM 1732 N N . PRO A 1 215 ? 4.312 14.233 -14.818 1.00 89.75 215 PRO A N 1
ATOM 1733 C CA . PRO A 1 215 ? 5.764 14.263 -14.807 1.00 89.75 215 PRO A CA 1
ATOM 1734 C C . PRO A 1 215 ? 6.294 15.341 -13.850 1.00 89.75 215 PRO A C 1
ATOM 1736 O O . PRO A 1 215 ? 5.730 16.421 -13.679 1.00 89.75 215 PRO A O 1
ATOM 1739 N N . THR A 1 216 ? 7.438 15.057 -13.233 1.00 83.88 216 THR A N 1
ATOM 1740 C CA . THR A 1 216 ? 8.150 15.965 -12.316 1.00 83.88 216 THR A CA 1
ATOM 1741 C C . THR A 1 216 ? 8.878 17.105 -13.031 1.00 83.88 216 THR A C 1
ATOM 1743 O O . THR A 1 216 ? 9.266 18.083 -12.391 1.00 83.88 216 THR A O 1
ATOM 1746 N N . THR A 1 217 ? 9.076 16.980 -14.345 1.00 73.69 217 THR A N 1
ATOM 1747 C CA . THR A 1 217 ? 9.742 17.949 -15.219 1.00 73.69 217 THR A CA 1
ATOM 1748 C C . THR A 1 217 ? 8.893 18.191 -16.466 1.00 73.69 217 THR A C 1
ATOM 1750 O O . THR A 1 217 ? 8.290 17.268 -17.003 1.00 73.69 217 THR A O 1
ATOM 1753 N N . SER A 1 218 ? 8.868 19.434 -16.952 1.00 64.25 218 SER A N 1
ATOM 1754 C CA . SER A 1 218 ? 8.121 19.829 -18.158 1.00 64.25 218 SER A CA 1
ATOM 1755 C C . SER A 1 218 ? 8.883 19.604 -19.472 1.00 64.25 218 SER A C 1
ATOM 1757 O O . SER A 1 218 ? 8.353 19.886 -20.541 1.00 64.25 218 SER A O 1
ATOM 1759 N N . GLN A 1 219 ? 10.130 19.122 -19.422 1.00 61.53 219 GLN A N 1
ATOM 1760 C CA . GLN A 1 219 ? 10.921 18.853 -20.624 1.00 61.53 219 GLN A CA 1
ATOM 1761 C C . GLN A 1 219 ? 10.495 17.520 -21.252 1.00 61.53 219 GLN A C 1
ATOM 1763 O O . GLN A 1 219 ? 10.760 16.455 -20.696 1.00 61.53 219 GLN A O 1
ATOM 1768 N N . GLU A 1 220 ? 9.869 17.590 -22.429 1.00 59.44 220 GLU A N 1
ATOM 1769 C CA . GLU A 1 220 ? 9.290 16.440 -23.142 1.00 59.44 220 GLU A CA 1
ATOM 1770 C C . GLU A 1 220 ? 10.289 15.306 -23.417 1.00 59.44 220 GLU A C 1
ATOM 1772 O O . GLU A 1 220 ? 9.911 14.139 -23.364 1.00 59.44 220 GLU A O 1
ATOM 1777 N N . GLN A 1 221 ? 11.568 15.622 -23.655 1.00 60.59 221 GLN A N 1
ATOM 1778 C CA . GLN A 1 221 ? 12.584 14.615 -23.994 1.00 60.59 221 GLN A CA 1
ATOM 1779 C C . GLN A 1 221 ? 12.988 13.712 -22.815 1.00 60.59 221 GLN A C 1
ATOM 1781 O O . GLN A 1 221 ? 13.486 12.615 -23.050 1.00 60.59 221 GLN A O 1
ATOM 1786 N N . PHE A 1 222 ? 12.759 14.138 -21.564 1.00 66.88 222 PHE A N 1
ATOM 1787 C CA . PHE A 1 222 ? 13.110 13.376 -20.357 1.00 66.88 222 PHE A CA 1
ATOM 1788 C C . PHE A 1 222 ? 12.069 13.590 -19.252 1.00 66.88 222 PHE A C 1
ATOM 1790 O O . PHE A 1 222 ? 12.373 14.091 -18.162 1.00 66.88 222 PHE A O 1
ATOM 1797 N N . GLN A 1 223 ? 10.819 13.219 -19.535 1.00 80.56 223 GLN A N 1
ATOM 1798 C CA . GLN A 1 223 ? 9.778 13.208 -18.513 1.00 80.56 223 GLN A CA 1
ATOM 1799 C C . GLN A 1 223 ? 10.120 12.167 -17.444 1.00 80.56 223 GLN A C 1
ATOM 1801 O O . GLN A 1 223 ? 10.100 10.960 -17.678 1.00 80.56 223 GLN A O 1
ATOM 1806 N N . THR A 1 224 ? 10.460 12.651 -16.254 1.00 89.06 224 THR A N 1
ATOM 1807 C CA . THR A 1 224 ? 10.698 11.801 -15.087 1.00 89.06 224 THR A CA 1
ATOM 1808 C C . THR A 1 224 ? 9.455 11.820 -14.219 1.00 89.06 224 THR A C 1
ATOM 1810 O O . THR A 1 224 ? 9.011 12.900 -13.842 1.00 89.06 224 THR A O 1
ATOM 1813 N N . PHE A 1 225 ? 8.931 10.660 -13.843 1.00 93.88 225 PHE A N 1
ATOM 1814 C CA . PHE A 1 225 ? 7.803 10.544 -12.916 1.00 93.88 225 PHE A CA 1
ATOM 1815 C C . PHE A 1 225 ? 8.298 10.298 -11.479 1.00 93.88 225 PHE A C 1
ATOM 1817 O O . PHE A 1 225 ? 9.467 9.936 -11.289 1.00 93.88 225 PHE A O 1
ATOM 1824 N N . PRO A 1 226 ? 7.463 10.517 -10.442 1.00 94.69 226 PRO A N 1
ATOM 1825 C CA . PRO A 1 226 ? 7.841 10.224 -9.056 1.00 94.69 226 PRO A CA 1
ATOM 1826 C C . PRO A 1 226 ? 8.256 8.758 -8.856 1.00 94.69 226 PRO A C 1
ATOM 1828 O O . PRO A 1 226 ? 9.207 8.482 -8.124 1.00 94.69 226 PRO A O 1
ATOM 1831 N N . SER A 1 227 ? 7.573 7.846 -9.548 1.00 96.56 227 SER A N 1
ATOM 1832 C CA . SER A 1 227 ? 7.818 6.406 -9.607 1.00 96.56 227 SER A CA 1
ATOM 1833 C C . SER A 1 227 ? 7.374 5.891 -10.983 1.00 96.56 227 SER A C 1
ATOM 1835 O O . SER A 1 227 ? 6.785 6.616 -11.785 1.00 96.56 227 SER A O 1
ATOM 1837 N N . ASP A 1 228 ? 7.762 4.667 -11.302 1.00 96.06 228 ASP A N 1
ATOM 1838 C CA . ASP A 1 228 ? 7.177 3.846 -12.356 1.00 96.06 228 ASP A CA 1
ATOM 1839 C C . ASP A 1 228 ? 5.697 3.516 -12.095 1.00 96.06 228 ASP A C 1
ATOM 1841 O O . ASP A 1 228 ? 4.926 3.413 -13.049 1.00 96.06 228 ASP A O 1
ATOM 1845 N N . HIS A 1 229 ? 5.297 3.459 -10.824 1.00 97.94 229 HIS A N 1
ATOM 1846 C CA . HIS A 1 229 ? 3.909 3.373 -10.390 1.00 97.94 229 HIS A CA 1
ATOM 1847 C C . HIS A 1 229 ? 3.307 4.760 -10.111 1.00 97.94 229 HIS A C 1
ATOM 1849 O O . HIS A 1 229 ? 3.980 5.695 -9.660 1.00 97.94 229 HIS A O 1
ATOM 1855 N N . PHE A 1 230 ? 2.001 4.873 -10.325 1.00 98.00 230 PHE A N 1
ATOM 1856 C CA . PHE A 1 230 ? 1.165 5.936 -9.785 1.00 98.00 230 PHE A CA 1
ATOM 1857 C C . PHE A 1 230 ? 0.603 5.518 -8.422 1.00 98.00 230 PHE A C 1
ATOM 1859 O O . PHE A 1 230 ? 0.365 4.342 -8.160 1.00 98.00 230 PHE A O 1
ATOM 1866 N N . GLY A 1 231 ? 0.370 6.489 -7.542 1.00 97.88 231 GLY A N 1
ATOM 1867 C CA . GLY A 1 231 ? -0.228 6.246 -6.232 1.00 97.88 231 GLY A CA 1
ATOM 1868 C C . GLY A 1 231 ? -1.754 6.174 -6.283 1.00 97.88 231 GLY A C 1
ATOM 1869 O O . GLY A 1 231 ? -2.382 6.654 -7.224 1.00 97.88 231 GLY A O 1
ATOM 1870 N N . LEU A 1 232 ? -2.358 5.653 -5.216 1.00 98.00 232 LEU A N 1
ATOM 1871 C CA . LEU A 1 232 ? -3.800 5.717 -4.974 1.00 98.00 232 LEU A CA 1
ATOM 1872 C C . LEU A 1 232 ? -4.083 6.397 -3.636 1.00 98.00 232 LEU A C 1
ATOM 1874 O O . LEU A 1 232 ? -3.364 6.198 -2.658 1.00 98.00 232 LEU A O 1
ATOM 1878 N N . THR A 1 233 ? -5.167 7.165 -3.576 1.00 98.50 233 THR A N 1
ATOM 1879 C CA . THR A 1 233 ? -5.749 7.628 -2.311 1.00 98.50 233 THR A CA 1
ATOM 1880 C C . THR A 1 233 ? -7.253 7.425 -2.323 1.00 98.50 233 THR A C 1
ATOM 1882 O O . THR A 1 233 ? -7.889 7.565 -3.368 1.00 98.50 233 THR A O 1
ATOM 1885 N N . ALA A 1 234 ? -7.814 7.090 -1.164 1.00 98.56 234 ALA A N 1
ATOM 1886 C CA . ALA A 1 234 ? -9.240 6.888 -0.981 1.00 98.56 234 ALA A CA 1
ATOM 1887 C C . ALA A 1 234 ? -9.728 7.529 0.321 1.00 98.56 234 ALA A C 1
ATOM 1889 O O . ALA A 1 234 ? -8.984 7.635 1.298 1.00 98.56 234 ALA A O 1
ATOM 1890 N N . VAL A 1 235 ? -10.996 7.937 0.322 1.00 98.44 235 VAL A N 1
ATOM 1891 C CA . VAL A 1 235 ? -11.693 8.482 1.492 1.00 98.44 235 VAL A CA 1
ATOM 1892 C C . VAL A 1 235 ? -12.783 7.509 1.909 1.00 98.44 235 VAL A C 1
ATOM 1894 O O . VAL A 1 235 ? -13.488 6.946 1.070 1.00 98.44 235 VAL A O 1
ATOM 1897 N N . PHE A 1 236 ? -12.910 7.327 3.219 1.00 97.62 236 PHE A N 1
ATOM 1898 C CA . PHE A 1 236 ? -13.869 6.430 3.844 1.00 97.62 236 PHE A CA 1
ATOM 1899 C C . PHE A 1 236 ? -14.702 7.194 4.869 1.00 97.62 236 PHE A C 1
ATOM 1901 O O . PHE A 1 236 ? -14.224 8.155 5.474 1.00 97.62 236 PHE A O 1
ATOM 1908 N N . GLN A 1 237 ? -15.938 6.753 5.079 1.00 95.38 237 GLN A N 1
ATOM 1909 C CA . GLN A 1 237 ? -16.828 7.298 6.102 1.00 95.38 237 GLN A CA 1
ATOM 1910 C C . GLN A 1 237 ? -17.627 6.188 6.778 1.00 95.38 237 GLN A C 1
ATOM 1912 O O . GLN A 1 237 ? -17.839 5.125 6.189 1.00 95.38 237 GLN A O 1
ATOM 1917 N N . ASN A 1 238 ? -18.145 6.471 7.971 1.00 91.81 238 ASN A N 1
ATOM 1918 C CA . ASN A 1 238 ? -19.089 5.573 8.622 1.00 91.81 238 ASN A CA 1
ATOM 1919 C C . ASN A 1 238 ? -20.389 5.494 7.809 1.00 91.81 238 ASN A C 1
ATOM 1921 O O . ASN A 1 238 ? -20.943 6.505 7.365 1.00 91.81 238 ASN A O 1
ATOM 1925 N N . LYS A 1 239 ? -20.873 4.271 7.628 1.00 86.12 239 LYS A N 1
ATOM 1926 C CA . LYS A 1 239 ? -22.172 3.938 7.070 1.00 86.12 239 LYS A CA 1
ATOM 1927 C C . LYS A 1 239 ? -23.221 4.340 8.106 1.00 86.12 239 LYS A C 1
ATOM 1929 O O . LYS A 1 239 ? -23.312 3.721 9.161 1.00 86.12 239 LYS A O 1
ATOM 1934 N N . LYS A 1 240 ? -23.926 5.436 7.834 1.00 66.88 240 LYS A N 1
ATOM 1935 C CA . LYS A 1 240 ? -25.069 5.869 8.646 1.00 66.88 240 LYS A CA 1
ATOM 1936 C C . LYS A 1 240 ? -26.205 4.856 8.582 1.00 66.88 240 LYS A C 1
ATOM 1938 O O . LYS A 1 240 ? -26.364 4.234 7.505 1.00 66.88 240 LYS A O 1
#

Radius of gyration: 17.4 Å; Cα contacts (8 Å, |Δi|>4): 462; chains: 1; bounding box: 44×39×49 Å

Nearest PDB structures (foldseek):
  4gyz-assembly2_B  TM=8.861E-01  e=1.972E-18  Mus musculus
  5j3z-assembly2_B  TM=8.936E-01  e=5.870E-18  Mus musculus
  5j42-assembly1_A  TM=8.802E-01  e=3.841E-18  Mus musculus
  4fpv-assembly1_A  TM=8.727E-01  e=6.237E-18  Danio rerio
  4gz1-assembly3_A  TM=8.835E-01  e=2.366E-17  Mus musculus

Foldseek 3Di:
DLLVVVLVLVLVQPDQKDKDWFAFQVSLVVLVPDPCQVVFWDKPDNRCPLPDPGGGMMMTHGPPWAWPDWDKAFQPPDPRSWIKIWTWTDPDPPAIEIEIETAFHADPPLVSLLSRLLVVCVVRPPDQYKYKYWYFSRAFCPDPSVVVNVVSVVQKDWQCCVAPNDPDRQWFQWLVQQVQCVVVDPDTDTGDRITMMIRHDFKDWDDKDWAQSAFPDPDPVHGHTSDSTIDMDTDMDTDD

Organism: NCBI:txid392030

pLDDT: mean 94.16, std 6.69, range [59.44, 98.81]

InterPro domains:
  IPR005135 Endonuclease/exonuclease/phosphatase [PF03372] (6-229)
  IPR036691 Endonuclease/exonuclease/phosphatase superfamily [G3DSA:3.60.10.10] (1-238)
  IPR036691 Endonuclease/exonuclease/phosphatase superfamily [SSF56219] (3-236)
  IPR051547 Tyrosyl-DNA phosphodiesterase 2-like [PTHR15822] (2-236)

Sequence (240 aa):
MRSNSLFGILNKSEAQVIGLQEMTKNILKQLLTQPFIQERYYISDVDGRTFNSSYGVILLIGKRLDISNLNLIDFPQSTMGRRLIFAEIKLDQSELLRIGTVHLESLDNKQQRLCQLDICQKVLTRSSASCILMGDFNFSADDEENIDQFNRLPQWIDVWPALIGSHNRGFTFDTETNLMIKPHYAIPKQARYDRIILHSQTIIPTHIQILGDQPTTSQEQFQTFPSDHFGLTAVFQNKK

Mean predicted aligned error: 3.74 Å

Secondary structure (DSSP, 8-state):
-HHHHHHHHHHHH--SEEEEEEE-HHHHHHHHT-HHHHHHEEES-SSSTTS-SS-EEEEEEETTSEEEEEEEEE-TT-SS--EEEEEEEESSSS-EEEEEEEE---SS-HHHHHHHHHHHHHHHTSSS-EEEEEEE-SS-TTSHHHHHHHHT-TT-EEHHHHHHGGG----SEETTT-TTTGGG-SS--EE--EEEEEE-SSEEEEEEEEE--S-SS--GGG---S-SBPEEEEEEEE--